Protein AF-A0A260Z5Z2-F1 (afdb_monomer)

Radius of gyration: 20.18 Å; Cα contacts (8 Å, |Δi|>4): 400; chains: 1; bounding box: 67×54×49 Å

Mean predicted aligned error: 9.59 Å

InterPro domains:
  IPR001304 C-type lectin-like [PF00059] (41-138)
  IPR001304 C-type lectin-like [PS50041] (29-138)
  IPR001304 C-type lectin-like [SM00034] (21-138)
  IPR002181 Fibrinogen, alpha/beta/gamma chain, C-terminal globular domain [PF00147] (144-186)
  IPR002181 Fibrinogen, alpha/beta/gamma chain, C-terminal globular domain [PS51406] (137-186)
  IPR014716 Fibrinogen, alpha/beta/gamma chain, C-terminal globular, subdomain 1 [G3DSA:3.90.215.10] (137-186)
  IPR016186 C-type lectin-like/link domain superfamily [G3DSA:3.10.100.10] (17-136)
  IPR016187 C-type lectin fold [SSF56436] (5-140)
  IPR036056 Fibrinogen-like, C-terminal [SSF56496] (132-186)
  IPR050976 Snake venom C-type lectin-like [PTHR22991] (30-140)

Nearest PDB structures (foldseek):
  6pwt-assembly1_A  TM=8.315E-01  e=9.298E-08  Bos taurus
  4j6k-assembly3_C  TM=8.336E-01  e=1.117E-07  Homo sapiens
  4gk1-assembly3_C  TM=8.469E-01  e=1.711E-07  Homo sapiens
  4j6p-assembly2_B  TM=8.369E-01  e=2.322E-07  Homo sapiens
  6y0l-assembly1_A  TM=8.284E-01  e=1.819E-07  Homo sapiens

Secondary structure (DSSP, 8-state):
-------------------PPSTT-EE-TTSPEEEEEEEEE-HHHHHHHHHHTTEEEPP--SHHHHHHHHHH-TT-SEEEEEEEEETTTEEEETT--------BPTT----SEEEEEETTT--EEEE-TTS-EEEEEEE-S-BSSHHHHHHTT--S-EEEEEEETTEEEEEEEETTTSSSEEEE--

Solvent-accessible surface area (backbone atoms only — not comparable to full-atom values): 10134 Å² total; per-residu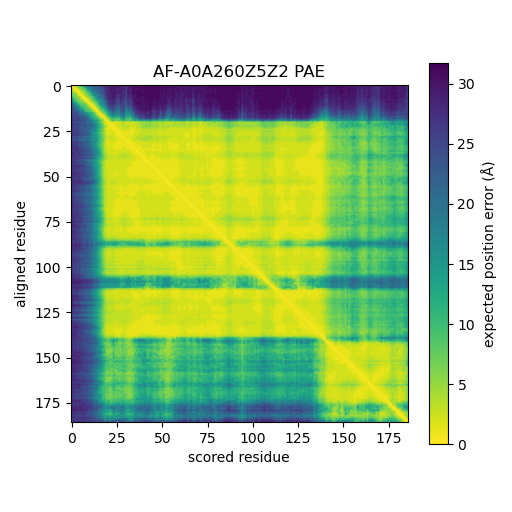e (Å²): 132,89,85,89,84,87,79,79,77,71,72,76,68,74,73,72,77,68,55,55,48,62,93,79,39,41,58,34,84,84,64,29,23,28,44,46,46,92,48,82,28,29,52,66,56,32,33,53,51,18,46,69,47,63,27,27,24,26,75,55,76,47,75,61,30,46,48,39,48,45,71,32,30,80,88,46,66,39,26,36,38,19,35,41,20,35,77,88,51,48,54,41,34,72,79,68,55,81,71,80,41,84,54,53,38,92,96,39,77,38,55,67,23,26,29,33,33,33,46,88,80,60,33,27,44,53,42,63,44,83,45,69,34,21,29,27,27,34,22,55,48,47,42,70,38,41,38,53,39,36,75,52,67,50,58,72,60,42,80,44,29,20,33,61,94,84,36,73,40,74,26,40,26,38,33,79,85,65,65,20,39,73,47,78,82,129

Organism: NCBI:txid1503980

Structure (mmCIF, N/CA/C/O backbone):
data_AF-A0A260Z5Z2-F1
#
_entry.id   AF-A0A260Z5Z2-F1
#
loop_
_atom_site.group_PDB
_atom_site.id
_atom_site.type_symbol
_atom_site.label_atom_id
_atom_site.label_alt_id
_atom_site.label_comp_id
_atom_site.label_asym_id
_atom_site.label_entity_id
_atom_site.label_seq_id
_atom_site.pdbx_PDB_ins_code
_atom_site.Cartn_x
_atom_site.Cartn_y
_atom_site.Cartn_z
_atom_site.occupancy
_atom_site.B_iso_or_equiv
_atom_site.auth_seq_id
_atom_site.auth_comp_id
_atom_site.auth_asym_id
_atom_site.auth_atom_id
_atom_site.pdbx_PDB_model_num
ATOM 1 N N . MET A 1 1 ? -53.618 41.050 -0.275 1.00 36.12 1 MET A N 1
ATOM 2 C CA . MET A 1 1 ? -52.462 41.558 0.495 1.00 36.12 1 MET A CA 1
ATOM 3 C C . MET A 1 1 ? -52.033 40.471 1.476 1.00 36.12 1 MET A C 1
ATOM 5 O O . MET A 1 1 ? -52.840 40.191 2.341 1.00 36.12 1 MET A O 1
ATOM 9 N N . ILE A 1 2 ? -50.832 39.889 1.263 1.00 41.03 2 ILE A N 1
ATOM 10 C CA . ILE A 1 2 ? -49.891 39.179 2.188 1.00 41.03 2 ILE A CA 1
ATOM 11 C C . ILE A 1 2 ? -50.502 38.020 3.044 1.00 41.03 2 ILE A C 1
ATOM 13 O O . ILE A 1 2 ? -51.505 38.224 3.706 1.00 41.03 2 ILE A O 1
ATOM 17 N N . PHE A 1 3 ? -50.027 36.760 3.035 1.00 38.25 3 PHE A N 1
ATOM 18 C CA . PHE A 1 3 ? -48.790 36.264 3.676 1.00 38.25 3 PHE A CA 1
ATOM 19 C C . PHE A 1 3 ? -48.363 34.837 3.241 1.00 38.25 3 PHE A C 1
ATOM 21 O O . PHE A 1 3 ? -49.175 34.021 2.821 1.00 38.25 3 PHE A O 1
ATOM 28 N N . PHE A 1 4 ? -47.050 34.604 3.378 1.00 45.84 4 PHE A N 1
ATOM 29 C CA . PHE A 1 4 ? -46.211 33.424 3.109 1.00 45.84 4 PHE A CA 1
ATOM 30 C C . PHE A 1 4 ? -46.677 32.096 3.740 1.00 45.84 4 PHE A C 1
ATOM 32 O O . PHE A 1 4 ? -47.137 32.094 4.877 1.00 45.84 4 PHE A O 1
ATOM 39 N N . SER A 1 5 ? -46.362 30.958 3.101 1.00 40.78 5 SER A N 1
ATOM 40 C CA . SER A 1 5 ? -45.831 29.799 3.838 1.00 40.78 5 SER A CA 1
ATOM 41 C C . SER A 1 5 ? -44.993 28.867 2.957 1.00 40.78 5 SER A C 1
ATOM 43 O O . SER A 1 5 ? -45.262 28.646 1.779 1.00 40.78 5 SER A O 1
ATOM 45 N N . ILE A 1 6 ? -43.938 28.384 3.591 1.00 53.25 6 ILE A N 1
ATOM 46 C CA . ILE A 1 6 ? -42.789 27.624 3.124 1.00 53.25 6 ILE A CA 1
ATOM 47 C C . ILE A 1 6 ? -43.197 26.184 2.796 1.00 53.25 6 ILE A C 1
ATOM 49 O O . ILE A 1 6 ? -43.777 25.506 3.638 1.00 53.25 6 ILE A O 1
ATOM 53 N N . VAL A 1 7 ? -42.789 25.671 1.634 1.00 48.62 7 VAL A N 1
ATOM 54 C CA . VAL A 1 7 ? -42.488 24.239 1.505 1.00 48.62 7 VAL A CA 1
ATOM 55 C C . VAL A 1 7 ? -41.035 24.146 1.082 1.00 48.62 7 VAL A C 1
ATOM 57 O O . VAL A 1 7 ? -40.679 24.233 -0.091 1.00 48.62 7 VAL A O 1
ATOM 60 N N . CYS A 1 8 ? -40.196 24.062 2.110 1.00 44.34 8 CYS A N 1
ATOM 61 C CA . CYS A 1 8 ? -38.817 23.646 2.014 1.00 44.34 8 CYS A CA 1
ATOM 62 C C . CYS A 1 8 ? -38.850 22.248 1.390 1.00 44.34 8 CYS A C 1
ATOM 64 O O . CYS A 1 8 ? -39.188 21.275 2.065 1.00 44.34 8 CYS A O 1
ATOM 66 N N . TYR A 1 9 ? -38.572 22.152 0.089 1.00 39.66 9 TYR A N 1
ATOM 67 C CA . TYR A 1 9 ? -38.152 20.896 -0.511 1.00 39.66 9 TYR A CA 1
ATOM 68 C C . TYR A 1 9 ? -36.803 20.566 0.128 1.00 39.66 9 TYR A C 1
ATOM 70 O O . TYR A 1 9 ? -35.741 20.865 -0.415 1.00 39.66 9 TYR A O 1
ATOM 78 N N . PHE A 1 10 ? -36.852 19.976 1.322 1.00 44.75 10 PHE A N 1
ATOM 79 C CA . PHE A 1 10 ? -35.816 19.070 1.760 1.00 44.75 10 PHE A CA 1
ATOM 80 C C . PHE A 1 10 ? -35.800 17.971 0.703 1.00 44.75 10 PHE A C 1
ATOM 82 O O . PHE A 1 10 ? -36.542 16.992 0.773 1.00 44.75 10 PHE A O 1
ATOM 89 N N . LEU A 1 11 ? -34.957 18.152 -0.312 1.00 47.97 11 LEU A N 1
ATOM 90 C CA . LEU A 1 11 ? -34.243 17.017 -0.849 1.00 47.97 11 LEU A CA 1
ATOM 91 C C . LEU A 1 11 ? -33.599 16.399 0.385 1.00 47.97 11 LEU A C 1
ATOM 93 O O . LEU A 1 11 ? -32.622 16.923 0.918 1.00 47.97 11 LEU A O 1
ATOM 97 N N . ALA A 1 12 ? -34.223 15.341 0.898 1.00 45.03 12 ALA A N 1
ATOM 98 C CA . ALA A 1 12 ? -33.504 14.349 1.651 1.00 45.03 12 ALA A CA 1
ATOM 99 C C . ALA A 1 12 ? -32.428 13.864 0.680 1.00 45.03 12 ALA A C 1
ATOM 101 O O . ALA A 1 12 ? -32.634 12.946 -0.112 1.00 45.03 12 ALA A O 1
ATOM 102 N N . ILE A 1 13 ? -31.294 14.568 0.682 1.00 54.81 13 ILE A N 1
ATOM 103 C CA . ILE A 1 13 ? -30.016 13.957 0.403 1.00 54.81 13 ILE A CA 1
ATOM 104 C C . ILE A 1 13 ? -30.023 12.839 1.428 1.00 54.81 13 ILE A C 1
ATOM 106 O O . ILE A 1 13 ? -29.881 13.089 2.625 1.00 54.81 13 ILE A O 1
ATOM 110 N N . PHE A 1 14 ? -30.372 11.633 0.981 1.00 51.31 14 PHE A N 1
ATOM 111 C CA . PHE A 1 14 ? -29.995 10.437 1.696 1.00 51.31 14 PHE A CA 1
ATOM 112 C C . PHE A 1 14 ? -28.512 10.649 1.934 1.00 51.31 14 PHE A C 1
ATOM 114 O O . PHE A 1 14 ? -27.732 10.630 0.982 1.00 51.31 14 PHE A O 1
ATOM 121 N N . GLY A 1 15 ? -28.157 11.015 3.166 1.00 41.94 15 GLY A N 1
ATOM 122 C CA . GLY A 1 15 ? -26.785 10.972 3.601 1.00 41.94 15 GLY A CA 1
ATOM 123 C C . GLY A 1 15 ? -26.404 9.527 3.385 1.00 41.94 15 GLY A C 1
ATOM 124 O O . GLY A 1 15 ? -26.793 8.659 4.165 1.00 41.94 15 GLY A O 1
ATOM 125 N N . VAL A 1 16 ? -25.749 9.257 2.257 1.00 42.62 16 VAL A N 1
ATOM 126 C CA . VAL A 1 16 ? -24.884 8.104 2.158 1.00 42.62 16 VAL A CA 1
ATOM 127 C C . VAL A 1 16 ? -23.948 8.336 3.325 1.00 42.62 16 VAL A C 1
ATOM 129 O O . VAL A 1 16 ? -23.204 9.317 3.346 1.00 42.62 16 VAL A O 1
ATOM 132 N N . VAL A 1 17 ? -24.137 7.544 4.375 1.00 42.38 17 VAL A N 1
ATOM 133 C CA . VAL A 1 17 ? -23.180 7.467 5.463 1.00 42.38 17 VAL A CA 1
ATOM 134 C C . VAL A 1 17 ? -21.975 6.857 4.771 1.00 42.38 17 VAL A C 1
ATOM 136 O O . VAL A 1 17 ? -21.914 5.648 4.579 1.00 42.38 17 VAL A O 1
ATOM 139 N N . ASN A 1 18 ? -21.124 7.708 4.205 1.00 47.84 18 ASN A N 1
ATOM 140 C CA . ASN A 1 18 ? -19.828 7.272 3.744 1.00 47.84 18 ASN A CA 1
ATOM 141 C C . ASN A 1 18 ? -19.149 6.817 5.028 1.00 47.84 18 ASN A C 1
ATOM 143 O O . ASN A 1 18 ? -18.932 7.645 5.909 1.00 47.84 18 ASN A O 1
ATOM 147 N N . GLY A 1 19 ? -18.920 5.511 5.177 1.00 54.59 19 GLY A N 1
ATOM 148 C CA . GLY A 1 19 ? -17.978 5.026 6.168 1.00 54.59 19 GLY A CA 1
ATOM 149 C C . GLY A 1 19 ? -16.684 5.788 5.940 1.00 54.59 19 GLY A C 1
ATOM 150 O O . GLY A 1 19 ? -16.058 5.655 4.883 1.00 54.59 19 GLY A O 1
ATOM 151 N N . ASP A 1 20 ? -16.374 6.696 6.858 1.00 73.69 20 ASP A N 1
ATOM 152 C CA . ASP A 1 20 ? -15.135 7.444 6.801 1.00 73.69 20 ASP A CA 1
ATOM 153 C C . ASP A 1 20 ? -14.002 6.469 7.128 1.00 73.69 20 ASP A C 1
ATOM 155 O O . ASP A 1 20 ? -14.150 5.568 7.965 1.00 73.69 20 ASP A O 1
ATOM 159 N N . CYS A 1 21 ? -12.887 6.629 6.417 1.00 79.94 21 CYS A N 1
ATOM 160 C CA . CYS A 1 21 ? -11.673 5.872 6.676 1.00 79.94 21 CYS A CA 1
ATOM 161 C C . CYS A 1 21 ? -11.131 6.181 8.071 1.00 79.94 21 CYS A C 1
ATOM 163 O O . CYS A 1 21 ? -11.502 7.183 8.691 1.00 79.94 21 CYS A O 1
ATOM 165 N N . ALA A 1 22 ? -10.224 5.334 8.557 1.00 78.56 22 ALA A N 1
ATOM 166 C CA . ALA A 1 22 ? -9.539 5.619 9.805 1.00 78.56 22 ALA A CA 1
ATOM 167 C C . ALA A 1 22 ? -8.855 7.003 9.758 1.00 78.56 22 ALA A C 1
ATOM 169 O O . ALA A 1 22 ? -8.483 7.480 8.678 1.00 78.56 22 ALA A O 1
ATOM 170 N N . PRO A 1 23 ? -8.694 7.684 10.907 1.00 77.06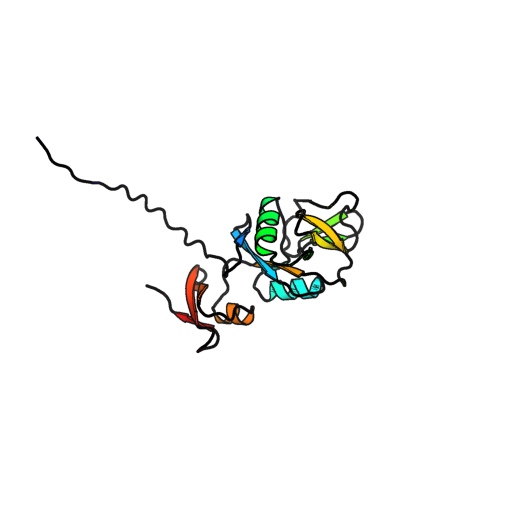 23 PRO A N 1
ATOM 171 C CA . PRO A 1 23 ? -8.086 9.008 10.939 1.00 77.06 23 PRO A CA 1
ATOM 172 C C . PRO A 1 23 ? -6.719 9.042 10.241 1.00 77.06 23 PRO A C 1
ATOM 174 O O . PRO A 1 23 ? -5.804 8.320 10.619 1.00 77.06 23 PRO A O 1
ATOM 177 N N . GLY A 1 24 ? -6.579 9.917 9.242 1.00 83.50 24 GLY A N 1
ATOM 178 C CA . GLY A 1 24 ? -5.354 10.056 8.444 1.00 83.50 24 GLY A CA 1
ATOM 179 C C . GLY A 1 24 ? -5.390 9.333 7.096 1.00 83.50 24 GLY A C 1
ATOM 180 O O . GLY A 1 24 ? -4.623 9.705 6.209 1.00 83.50 24 GLY A O 1
ATOM 181 N N . ASP A 1 25 ? -6.326 8.403 6.909 1.00 90.44 25 ASP A N 1
ATOM 182 C CA . ASP A 1 25 ? -6.522 7.675 5.659 1.00 90.4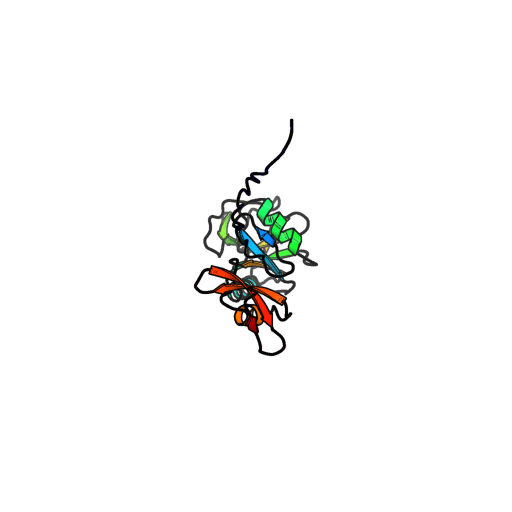4 25 ASP A CA 1
ATOM 183 C C . ASP A 1 25 ? -7.540 8.386 4.750 1.00 90.44 25 ASP A C 1
ATOM 185 O O . ASP A 1 25 ? -8.328 9.237 5.173 1.00 90.44 25 ASP A O 1
ATOM 189 N N . VAL A 1 26 ? -7.526 8.049 3.460 1.00 91.19 26 VAL A N 1
ATOM 190 C CA . VAL A 1 26 ? -8.453 8.610 2.461 1.00 91.19 26 VAL A CA 1
ATOM 191 C C . VAL A 1 26 ? -8.989 7.511 1.558 1.00 91.19 26 VAL A C 1
ATOM 193 O O . VAL A 1 26 ? -8.375 6.457 1.435 1.00 91.19 26 VAL A O 1
ATOM 196 N N . LYS A 1 27 ? -10.104 7.758 0.870 1.00 91.69 27 LYS A N 1
ATOM 197 C CA . LYS A 1 27 ? -10.620 6.808 -0.121 1.00 91.69 27 LYS A CA 1
ATOM 198 C C . LYS A 1 27 ? -9.870 6.878 -1.459 1.00 91.69 27 LYS A C 1
ATOM 200 O O . LYS A 1 27 ? -9.435 7.955 -1.893 1.00 91.69 27 LYS A O 1
ATOM 205 N N . ASN A 1 28 ? -9.720 5.734 -2.123 1.00 93.25 28 ASN A N 1
ATOM 206 C CA . ASN A 1 28 ? -9.344 5.639 -3.537 1.00 93.25 28 ASN A CA 1
ATOM 207 C C . ASN A 1 28 ? -10.587 5.751 -4.445 1.00 93.25 28 ASN A C 1
ATOM 209 O O . ASN A 1 28 ? -11.694 6.011 -3.974 1.00 93.25 28 ASN A O 1
ATOM 213 N N . THR A 1 29 ? -10.422 5.572 -5.759 1.00 91.12 29 THR A N 1
ATOM 214 C CA . THR A 1 29 ? -11.558 5.649 -6.699 1.00 91.12 29 THR A CA 1
ATOM 215 C C . THR A 1 29 ? -12.515 4.459 -6.630 1.00 91.12 29 THR A C 1
ATOM 217 O O . THR A 1 29 ? -13.615 4.549 -7.169 1.00 91.12 29 THR A O 1
ATOM 220 N N . GLN A 1 30 ? -12.123 3.365 -5.970 1.00 89.88 30 GLN A N 1
ATOM 221 C CA . GLN A 1 30 ? -12.977 2.205 -5.701 1.00 89.88 30 GLN A CA 1
ATOM 222 C C . GLN A 1 30 ? -13.695 2.292 -4.343 1.00 89.88 30 GLN A C 1
ATOM 224 O O . GLN A 1 30 ? -14.290 1.310 -3.912 1.00 89.88 30 GLN A O 1
ATOM 229 N N . GLU A 1 31 ? -13.662 3.453 -3.677 1.00 88.12 31 GLU A N 1
ATOM 230 C CA . GLU A 1 31 ? -14.232 3.679 -2.339 1.00 88.12 31 GLU A CA 1
ATOM 231 C C . GLU A 1 31 ? -13.586 2.849 -1.210 1.00 88.12 31 GLU A C 1
ATOM 233 O O . GLU A 1 31 ? -14.116 2.807 -0.098 1.00 88.12 31 GLU A O 1
ATOM 238 N N . ASN A 1 32 ? -12.414 2.253 -1.454 1.00 90.56 32 ASN A N 1
ATOM 239 C CA . ASN A 1 32 ? -11.608 1.588 -0.433 1.00 90.56 32 ASN A CA 1
ATOM 240 C C . ASN A 1 32 ? -10.695 2.595 0.273 1.00 90.56 32 ASN A C 1
ATOM 242 O O . ASN A 1 32 ? -10.243 3.576 -0.324 1.00 90.56 32 ASN A O 1
ATOM 246 N N . CYS A 1 33 ? -10.404 2.349 1.546 1.00 92.00 33 CYS A N 1
ATOM 247 C CA . CYS A 1 33 ? -9.528 3.194 2.346 1.00 92.00 33 CYS A CA 1
ATOM 248 C C . CYS A 1 33 ? -8.069 2.867 2.061 1.00 92.00 33 CYS A C 1
ATOM 250 O O . CYS A 1 33 ? -7.664 1.712 2.146 1.00 92.00 33 CYS A O 1
ATOM 252 N N . VAL A 1 34 ? -7.268 3.876 1.732 1.00 95.38 34 VAL A N 1
ATOM 253 C CA . VAL A 1 34 ? -5.833 3.700 1.525 1.00 95.38 34 VAL A CA 1
ATOM 254 C C . VAL A 1 34 ? -5.046 4.173 2.731 1.00 95.38 34 VAL A C 1
ATOM 256 O O . VAL A 1 34 ? -5.270 5.274 3.233 1.00 95.38 34 VAL A O 1
ATOM 259 N N . HIS A 1 35 ? -4.097 3.341 3.140 1.00 94.56 35 HIS A N 1
ATOM 260 C CA . HIS A 1 35 ? -3.246 3.550 4.302 1.00 94.56 35 HIS A CA 1
ATOM 261 C C . HIS A 1 35 ? -1.783 3.330 3.913 1.00 94.56 35 HIS A C 1
ATOM 263 O O . HIS A 1 35 ? -1.477 2.382 3.187 1.00 94.56 35 HIS A O 1
ATOM 269 N N . VAL A 1 36 ? -0.871 4.189 4.378 1.00 97.00 36 VAL A N 1
ATOM 270 C CA . VAL A 1 36 ? 0.574 3.995 4.183 1.00 97.00 36 VAL A CA 1
ATOM 271 C C . VAL A 1 36 ? 1.277 3.947 5.527 1.00 97.00 36 VAL A C 1
ATOM 273 O O . VAL A 1 36 ? 1.309 4.936 6.253 1.00 97.00 36 VAL A O 1
ATOM 276 N N . GLU A 1 37 ? 1.911 2.811 5.797 1.00 95.69 37 GLU A N 1
ATOM 277 C CA . GLU A 1 37 ? 2.611 2.553 7.049 1.00 95.69 37 GLU A CA 1
ATOM 278 C C . GLU A 1 37 ? 4.128 2.673 6.854 1.00 95.69 37 GLU A C 1
ATOM 280 O O . GLU A 1 37 ? 4.722 2.072 5.946 1.00 95.69 37 GLU A O 1
ATOM 285 N N . ASN A 1 38 ? 4.780 3.434 7.738 1.00 96.50 38 ASN A N 1
ATOM 286 C CA . ASN A 1 38 ? 6.231 3.620 7.734 1.00 96.50 38 ASN A CA 1
ATOM 287 C C . ASN A 1 38 ? 6.943 2.477 8.472 1.00 96.50 38 ASN A C 1
ATOM 289 O O . ASN A 1 38 ? 7.656 2.679 9.457 1.00 96.50 38 ASN A O 1
ATOM 293 N N . LEU A 1 39 ? 6.765 1.266 7.949 1.00 95.50 39 LEU A N 1
ATOM 294 C CA . LEU A 1 39 ? 7.372 0.045 8.457 1.00 95.50 39 LEU A CA 1
ATOM 295 C C . LEU A 1 39 ? 8.174 -0.635 7.348 1.00 95.50 39 LEU A C 1
ATOM 297 O O . LEU A 1 39 ? 7.612 -1.177 6.397 1.00 95.50 39 LEU A O 1
ATOM 301 N N . ALA A 1 40 ? 9.503 -0.619 7.475 1.00 97.56 40 ALA A N 1
ATOM 302 C CA . ALA A 1 40 ? 10.404 -1.220 6.497 1.00 97.56 40 ALA A CA 1
ATOM 303 C C . ALA A 1 40 ? 10.221 -2.746 6.445 1.00 97.56 40 ALA A C 1
ATOM 305 O O . ALA A 1 40 ? 10.719 -3.461 7.313 1.00 97.56 40 ALA A O 1
ATOM 306 N N . SER A 1 41 ? 9.537 -3.227 5.407 1.00 98.19 41 SER A N 1
ATOM 307 C CA . SER A 1 41 ? 9.111 -4.627 5.286 1.00 98.19 41 SER A CA 1
ATOM 308 C C . SER A 1 41 ? 9.419 -5.185 3.907 1.00 98.19 41 SER A C 1
ATOM 310 O O . SER A 1 41 ? 9.412 -4.446 2.916 1.00 98.19 41 SER A O 1
ATOM 312 N N . THR A 1 42 ? 9.669 -6.490 3.817 1.00 98.62 42 THR A N 1
ATOM 313 C CA . THR A 1 42 ? 9.653 -7.199 2.530 1.00 98.62 42 THR A CA 1
ATOM 314 C C . THR A 1 42 ? 8.259 -7.171 1.918 1.00 98.62 42 THR A C 1
ATOM 316 O O . THR A 1 42 ? 7.272 -6.936 2.613 1.00 98.62 42 THR A O 1
ATOM 319 N N . TRP A 1 43 ? 8.148 -7.434 0.614 1.00 98.56 43 TRP A N 1
ATOM 320 C CA . TRP A 1 43 ? 6.842 -7.405 -0.050 1.00 98.56 43 TRP A CA 1
ATOM 321 C C . TRP A 1 43 ? 5.850 -8.400 0.578 1.00 98.56 43 TRP A C 1
ATOM 323 O O . TRP A 1 43 ? 4.682 -8.078 0.763 1.00 98.56 43 TRP A O 1
ATOM 333 N N . GLN A 1 44 ? 6.319 -9.591 0.968 1.00 98.56 44 GLN A N 1
ATOM 334 C CA . GLN A 1 44 ? 5.455 -10.600 1.590 1.00 98.56 44 GLN A CA 1
ATOM 335 C C . GLN A 1 44 ? 5.018 -10.206 3.007 1.00 98.56 44 GLN A C 1
ATOM 337 O O . GLN A 1 44 ? 3.878 -10.458 3.386 1.00 98.56 44 GLN A O 1
ATOM 342 N N . GLU A 1 45 ? 5.904 -9.597 3.796 1.00 98.56 45 GLU A N 1
ATOM 343 C CA . GLU A 1 45 ? 5.553 -9.074 5.124 1.00 98.56 45 GLU A CA 1
ATOM 344 C C . GLU A 1 45 ? 4.556 -7.917 5.015 1.00 98.56 45 GLU A C 1
ATOM 346 O O . GLU A 1 45 ? 3.602 -7.856 5.786 1.00 98.56 45 GLU A O 1
ATOM 351 N N . ALA A 1 46 ? 4.741 -7.050 4.019 1.00 98.50 46 ALA A N 1
ATOM 352 C CA . ALA A 1 46 ? 3.852 -5.936 3.726 1.00 98.50 46 ALA A CA 1
ATOM 353 C C . ALA A 1 46 ? 2.445 -6.412 3.317 1.00 98.50 46 ALA A C 1
ATOM 355 O O . ALA A 1 46 ? 1.449 -5.881 3.801 1.00 98.50 46 ALA A O 1
ATOM 356 N N . GLU A 1 47 ? 2.347 -7.464 2.501 1.00 98.56 47 GLU A N 1
ATOM 357 C CA . GLU A 1 47 ? 1.061 -8.093 2.177 1.00 98.56 47 GLU A CA 1
ATOM 358 C C . GLU A 1 47 ? 0.396 -8.711 3.409 1.00 98.56 47 GLU A C 1
ATOM 360 O O . GLU A 1 47 ? -0.787 -8.486 3.656 1.00 98.56 47 GLU A O 1
ATOM 365 N N . ASN A 1 48 ? 1.155 -9.443 4.228 1.00 97.38 48 ASN A N 1
ATOM 366 C CA . ASN A 1 48 ? 0.620 -10.027 5.457 1.00 97.38 48 ASN A CA 1
ATOM 367 C C . ASN A 1 48 ? 0.093 -8.948 6.415 1.00 97.38 48 ASN A C 1
ATOM 369 O O . ASN A 1 48 ? -0.918 -9.168 7.082 1.00 97.38 48 ASN A O 1
ATOM 373 N N . PHE A 1 49 ? 0.759 -7.789 6.467 1.00 95.69 49 PHE A N 1
ATOM 374 C CA . PHE A 1 49 ? 0.283 -6.630 7.211 1.00 95.69 49 PHE A CA 1
ATOM 375 C C . PHE A 1 49 ? -1.077 -6.173 6.675 1.00 95.69 49 PHE A C 1
ATOM 377 O O . PHE A 1 49 ? -2.037 -6.156 7.438 1.00 95.69 49 PHE A O 1
ATOM 384 N N . CYS A 1 50 ? -1.217 -5.900 5.376 1.00 95.75 50 CYS A N 1
ATOM 385 C CA . CYS A 1 50 ? -2.494 -5.438 4.822 1.00 95.75 50 CYS A CA 1
ATOM 386 C C . CYS A 1 50 ? -3.627 -6.469 4.971 1.00 95.75 50 CYS A C 1
ATOM 388 O O . CYS A 1 50 ? -4.751 -6.095 5.303 1.00 95.75 50 CYS A O 1
ATOM 390 N N . VAL A 1 51 ? -3.336 -7.766 4.828 1.00 93.62 51 VAL A N 1
ATOM 391 C CA . VAL A 1 51 ? -4.313 -8.847 5.061 1.00 93.62 51 VAL A CA 1
ATOM 392 C C . VAL A 1 51 ? -4.784 -8.882 6.513 1.00 93.62 51 VAL A C 1
ATOM 394 O O . VAL A 1 51 ? -5.975 -9.064 6.769 1.00 93.62 51 VAL A O 1
ATOM 397 N N . ALA A 1 52 ? -3.885 -8.651 7.474 1.00 88.25 52 ALA A N 1
ATOM 398 C CA . ALA A 1 52 ? -4.262 -8.518 8.881 1.00 88.25 52 ALA A CA 1
ATOM 399 C C . ALA A 1 52 ? -5.163 -7.294 9.147 1.00 88.25 52 ALA A C 1
ATOM 401 O O . ALA A 1 52 ? -5.855 -7.264 10.160 1.00 88.25 52 ALA A O 1
ATOM 402 N N . HIS A 1 53 ? -5.193 -6.333 8.220 1.00 86.88 53 HIS A N 1
ATOM 403 C CA . HIS A 1 53 ? -6.016 -5.123 8.248 1.00 86.88 53 HIS A CA 1
ATOM 404 C C . HIS A 1 53 ? -7.138 -5.201 7.202 1.00 86.88 53 HIS A C 1
ATOM 406 O O . HIS A 1 53 ? -7.453 -4.207 6.556 1.00 86.88 53 HIS A O 1
ATOM 412 N N . ASN A 1 54 ? -7.723 -6.390 6.996 1.00 87.56 54 ASN A N 1
ATOM 413 C CA . ASN A 1 54 ? -8.874 -6.629 6.111 1.00 87.56 54 ASN A CA 1
ATOM 414 C C . ASN A 1 54 ? -8.729 -6.016 4.699 1.00 87.56 54 ASN A C 1
ATOM 416 O O . ASN A 1 54 ? -9.683 -5.499 4.106 1.00 87.56 54 ASN A O 1
ATOM 420 N N . GLY A 1 55 ? -7.510 -6.053 4.173 1.00 93.06 55 GLY A N 1
ATOM 421 C CA . GLY A 1 55 ? -7.142 -5.454 2.904 1.00 93.06 55 GLY A CA 1
ATOM 422 C C . GLY A 1 55 ? -6.055 -6.246 2.198 1.00 93.06 55 GLY A C 1
ATOM 423 O O . GLY A 1 55 ? -5.750 -7.384 2.545 1.00 93.06 55 GLY A O 1
ATOM 424 N N . HIS A 1 56 ? -5.467 -5.615 1.197 1.00 97.75 56 HIS A N 1
ATOM 425 C CA . HIS A 1 56 ? -4.317 -6.120 0.456 1.00 97.75 56 HIS A CA 1
ATOM 426 C C . HIS A 1 56 ? -3.336 -4.975 0.232 1.00 97.75 56 HIS A C 1
ATOM 428 O O . HIS A 1 56 ? -3.690 -3.804 0.409 1.00 97.75 56 HIS A O 1
ATOM 434 N N . LEU A 1 57 ? -2.101 -5.280 -0.161 1.00 98.56 57 LEU A N 1
ATOM 435 C CA . LEU A 1 57 ? -1.245 -4.253 -0.742 1.00 98.56 57 LEU A CA 1
ATOM 436 C C . LEU A 1 57 ? -1.973 -3.580 -1.911 1.00 98.56 57 LEU A C 1
ATOM 438 O O . LEU A 1 57 ? -2.554 -4.252 -2.763 1.00 98.56 57 LEU A O 1
ATOM 442 N N . ALA A 1 58 ? -1.906 -2.252 -1.956 1.00 98.44 58 ALA A N 1
ATOM 443 C CA . ALA A 1 58 ? -2.760 -1.452 -2.818 1.00 98.44 58 ALA A CA 1
ATOM 444 C C . ALA A 1 58 ? -2.565 -1.766 -4.308 1.00 98.44 58 ALA A C 1
ATOM 446 O O . ALA A 1 58 ? -1.435 -1.805 -4.821 1.00 98.44 58 ALA A O 1
ATOM 447 N N . SER A 1 59 ? -3.683 -1.938 -5.002 1.00 98.25 59 SER A N 1
ATOM 448 C CA . SER A 1 59 ? -3.800 -1.912 -6.456 1.00 98.25 59 SER A CA 1
ATOM 449 C C . SER A 1 59 ? -3.969 -0.470 -6.935 1.00 98.25 59 SER A C 1
ATOM 451 O O . SER A 1 59 ? -4.420 0.413 -6.208 1.00 98.25 59 SER A O 1
ATOM 453 N N . VAL A 1 60 ? -3.550 -0.181 -8.167 1.00 98.38 60 VAL A N 1
ATOM 454 C CA . VAL A 1 60 ? -3.665 1.169 -8.733 1.00 98.38 60 VAL A CA 1
ATOM 455 C C . VAL A 1 60 ? -4.234 1.060 -10.137 1.00 98.38 60 VAL A C 1
ATOM 457 O O . VAL A 1 60 ? -3.534 0.597 -11.036 1.00 98.38 60 VAL A O 1
ATOM 460 N N . HIS A 1 61 ? -5.464 1.539 -10.325 1.00 97.62 61 HIS A N 1
ATOM 461 C CA . HIS A 1 61 ? -6.224 1.431 -11.578 1.00 97.62 61 HIS A CA 1
ATOM 462 C C . HIS A 1 61 ? -6.307 2.751 -12.347 1.00 97.62 61 HIS A C 1
ATOM 464 O O . HIS A 1 61 ? -6.767 2.806 -13.486 1.00 97.62 61 HIS A O 1
ATOM 470 N N . ASN A 1 62 ? -5.854 3.853 -11.746 1.00 97.88 62 ASN A N 1
ATOM 471 C CA . ASN A 1 62 ? -5.725 5.143 -12.414 1.00 97.88 62 ASN A CA 1
ATOM 472 C C . ASN A 1 62 ? -4.805 6.107 -11.639 1.00 97.88 62 ASN A C 1
ATOM 474 O O . ASN A 1 62 ? -4.293 5.821 -10.555 1.00 97.88 62 ASN A O 1
ATOM 478 N N . ALA A 1 63 ? -4.592 7.298 -12.203 1.00 97.69 63 ALA A N 1
ATOM 479 C CA . ALA A 1 63 ? -3.768 8.338 -11.589 1.00 97.69 63 ALA A CA 1
ATOM 480 C C . ALA A 1 63 ? -4.352 8.913 -10.280 1.00 97.69 63 ALA A C 1
ATOM 482 O O . ALA A 1 63 ? -3.599 9.445 -9.455 1.00 97.69 63 ALA A O 1
ATOM 483 N N . PHE A 1 64 ? -5.671 8.829 -10.077 1.00 97.88 64 PHE A N 1
ATOM 484 C CA . PHE A 1 64 ? -6.322 9.309 -8.859 1.00 97.88 64 PHE A CA 1
ATOM 485 C C . PHE A 1 64 ? -6.099 8.349 -7.688 1.00 97.88 64 PHE A C 1
ATOM 487 O O . PHE A 1 64 ? -5.783 8.833 -6.606 1.00 97.88 64 PHE A O 1
ATOM 494 N N . ASP A 1 65 ? -6.116 7.031 -7.910 1.00 97.62 65 ASP A N 1
ATOM 495 C CA . ASP A 1 65 ? -5.728 6.037 -6.892 1.00 97.62 65 ASP A CA 1
ATOM 496 C C . ASP A 1 65 ? -4.311 6.298 -6.377 1.00 97.62 65 ASP A C 1
ATOM 498 O O . ASP A 1 65 ? -4.074 6.419 -5.174 1.00 97.62 65 ASP A O 1
ATOM 502 N N . MET A 1 66 ? -3.368 6.509 -7.303 1.00 98.00 66 MET A N 1
ATOM 503 C CA . MET A 1 66 ? -1.997 6.870 -6.943 1.00 98.00 66 MET A CA 1
ATOM 504 C C . MET A 1 66 ? -1.939 8.203 -6.185 1.00 98.00 66 MET A C 1
ATOM 506 O O . MET A 1 66 ? -1.139 8.376 -5.269 1.00 98.00 66 MET A O 1
ATOM 510 N N . THR A 1 67 ? -2.785 9.169 -6.539 1.00 97.94 67 THR A N 1
ATOM 511 C CA . THR A 1 67 ? -2.861 10.443 -5.817 1.00 97.94 67 THR A CA 1
ATOM 512 C C . THR A 1 67 ? -3.385 10.255 -4.392 1.00 97.94 67 THR A C 1
ATOM 514 O O . THR A 1 67 ? -2.849 10.890 -3.485 1.00 97.94 67 THR A O 1
ATOM 517 N N . SER A 1 68 ? -4.377 9.389 -4.168 1.00 97.25 68 SER A N 1
ATOM 518 C CA . SER A 1 68 ? -4.864 9.046 -2.826 1.00 97.25 68 SER A CA 1
ATOM 519 C C . SER A 1 68 ? -3.753 8.432 -1.972 1.00 97.25 68 SER A C 1
ATOM 521 O O . SER A 1 68 ? -3.480 8.945 -0.889 1.00 97.25 68 SER A O 1
ATOM 523 N N . LEU A 1 69 ? -3.013 7.453 -2.499 1.00 98.12 69 LEU A N 1
ATOM 524 C CA . LEU A 1 69 ? -1.863 6.851 -1.808 1.00 98.12 69 LEU A CA 1
ATOM 525 C C . LEU A 1 69 ? -0.775 7.872 -1.456 1.00 98.12 69 LEU A C 1
ATOM 527 O O . LEU A 1 69 ? -0.236 7.889 -0.353 1.00 98.12 69 LEU A O 1
ATOM 531 N N . ARG A 1 70 ? -0.464 8.781 -2.384 1.00 97.88 70 ARG A N 1
ATOM 532 C CA . ARG A 1 70 ? 0.551 9.821 -2.163 1.00 97.88 70 ARG A CA 1
ATOM 533 C C . ARG A 1 70 ? 0.146 10.849 -1.111 1.00 97.88 70 ARG A C 1
ATOM 535 O O . ARG A 1 70 ? 1.031 11.411 -0.473 1.00 97.88 70 ARG A O 1
ATOM 542 N N . LYS A 1 71 ? -1.153 11.113 -0.927 1.00 96.88 71 LYS A N 1
ATOM 543 C CA . LYS A 1 71 ? -1.643 12.030 0.118 1.00 96.88 71 LYS A CA 1
ATOM 544 C C . LYS A 1 71 ? -1.373 11.493 1.521 1.00 96.88 71 LYS A C 1
ATOM 546 O O . LYS A 1 71 ? -1.073 12.287 2.405 1.00 96.88 71 LYS A O 1
ATOM 551 N N . VAL A 1 72 ? -1.456 10.176 1.696 1.00 96.38 72 VAL A N 1
ATOM 552 C CA . VAL A 1 72 ? -1.298 9.504 2.996 1.00 96.38 72 VAL A CA 1
ATOM 553 C C . VAL A 1 72 ? 0.116 8.961 3.220 1.00 96.38 72 VAL A C 1
ATOM 555 O O . VAL A 1 72 ? 0.409 8.413 4.270 1.00 96.38 72 VAL A O 1
ATOM 558 N N . ALA A 1 73 ? 1.035 9.167 2.270 1.00 96.56 73 ALA A N 1
ATOM 559 C CA . ALA A 1 73 ? 2.381 8.591 2.297 1.00 96.56 73 ALA A CA 1
ATOM 560 C C . ALA A 1 73 ? 3.292 9.069 3.449 1.00 96.56 73 ALA A C 1
ATOM 562 O O . ALA A 1 73 ? 4.363 8.497 3.663 1.00 96.56 73 ALA A O 1
ATOM 563 N N . GLY A 1 74 ? 2.918 10.137 4.161 1.00 94.88 74 GLY A N 1
ATOM 564 C CA . GLY A 1 74 ? 3.690 10.672 5.283 1.00 94.88 74 GLY A CA 1
ATOM 565 C C . GLY A 1 74 ? 5.145 10.984 4.910 1.00 94.88 74 GLY A C 1
ATOM 566 O O . GLY A 1 74 ? 5.415 11.777 4.006 1.00 94.88 74 GLY A O 1
ATOM 567 N N . ILE A 1 75 ? 6.092 10.361 5.620 1.00 96.31 75 ILE A N 1
ATOM 568 C CA . ILE A 1 75 ? 7.539 10.530 5.394 1.00 96.31 75 ILE A CA 1
ATOM 569 C C . ILE A 1 75 ? 8.150 9.479 4.455 1.00 96.31 75 ILE A C 1
ATOM 571 O O . ILE A 1 75 ? 9.349 9.539 4.164 1.00 96.31 75 ILE A O 1
ATOM 575 N N . CYS A 1 76 ? 7.356 8.524 3.964 1.00 97.81 76 CYS A N 1
ATOM 576 C CA . CYS A 1 76 ? 7.840 7.479 3.071 1.00 97.81 76 CYS A CA 1
ATOM 577 C C . CYS A 1 76 ? 8.252 8.062 1.714 1.00 97.81 76 CYS A C 1
ATOM 579 O O . CYS A 1 76 ? 7.530 8.831 1.074 1.00 97.81 76 CYS A O 1
ATOM 581 N N . THR A 1 77 ? 9.439 7.675 1.248 1.00 97.56 77 THR A N 1
ATOM 582 C CA . THR A 1 77 ? 9.939 8.049 -0.089 1.00 97.56 77 THR A CA 1
ATOM 583 C C . THR A 1 77 ? 9.542 7.038 -1.159 1.00 97.56 77 THR A C 1
ATOM 585 O O . THR A 1 77 ? 9.433 7.382 -2.335 1.00 97.56 77 THR A O 1
ATOM 588 N N . ASN A 1 78 ? 9.269 5.804 -0.746 1.00 97.94 78 ASN A N 1
ATOM 589 C CA . ASN A 1 78 ? 8.727 4.738 -1.567 1.00 97.94 78 ASN A CA 1
ATOM 590 C C . ASN A 1 78 ? 7.858 3.806 -0.716 1.00 97.94 78 ASN A C 1
ATOM 592 O O . ASN A 1 78 ? 8.030 3.753 0.501 1.00 97.94 78 ASN A O 1
ATOM 596 N N . PHE A 1 79 ? 6.936 3.098 -1.363 1.00 98.62 79 PHE A N 1
ATOM 597 C CA . PHE A 1 79 ? 6.131 2.050 -0.740 1.00 98.62 79 PHE A CA 1
ATOM 598 C C . PHE A 1 79 ? 5.862 0.904 -1.718 1.00 98.62 79 PHE A C 1
ATOM 600 O O . PHE A 1 79 ? 5.824 1.100 -2.941 1.00 98.62 79 PHE A O 1
ATOM 607 N N . TRP A 1 80 ? 5.673 -0.297 -1.177 1.00 98.75 80 TRP A N 1
ATOM 608 C CA . TRP A 1 80 ? 5.209 -1.455 -1.931 1.00 98.75 80 TRP A CA 1
ATOM 609 C C . TRP A 1 80 ? 3.787 -1.249 -2.436 1.00 98.75 80 TRP A C 1
ATOM 611 O O . TRP A 1 80 ? 2.933 -0.780 -1.697 1.00 98.75 80 TRP A O 1
ATOM 621 N N . LEU A 1 81 ? 3.534 -1.646 -3.681 1.00 98.69 81 LEU A N 1
ATOM 622 C CA . LEU A 1 81 ? 2.188 -1.872 -4.205 1.00 98.69 81 LEU A CA 1
ATOM 623 C C . LEU A 1 81 ? 1.918 -3.378 -4.275 1.00 98.69 81 LEU A C 1
ATOM 625 O O . LEU A 1 81 ? 2.852 -4.184 -4.254 1.00 98.69 81 LEU A O 1
ATOM 629 N N . GLY A 1 82 ? 0.662 -3.772 -4.481 1.00 98.44 82 GLY A N 1
ATOM 630 C CA . GLY A 1 82 ? 0.257 -5.181 -4.593 1.00 98.44 82 GLY A CA 1
ATOM 631 C C . GLY A 1 82 ? 0.748 -5.886 -5.857 1.00 98.44 82 GLY A C 1
ATOM 632 O O . GLY A 1 82 ? 0.356 -7.013 -6.140 1.00 98.44 82 GLY A O 1
ATOM 633 N N . GLY A 1 83 ? 1.571 -5.216 -6.663 1.00 97.88 83 GLY A N 1
ATOM 634 C CA . GLY A 1 83 ? 1.990 -5.689 -7.969 1.00 97.88 83 GLY A CA 1
ATOM 635 C C . GLY A 1 83 ? 3.148 -6.673 -7.870 1.00 97.88 83 GLY A C 1
ATOM 636 O O . GLY A 1 83 ? 4.183 -6.376 -7.272 1.00 97.88 83 GLY A O 1
ATOM 637 N N . GLN A 1 84 ? 3.025 -7.806 -8.554 1.00 97.00 84 GLN A N 1
ATOM 638 C CA . GLN A 1 84 ? 4.131 -8.727 -8.811 1.00 97.00 84 GLN A CA 1
ATOM 639 C C . GLN A 1 84 ? 4.270 -8.952 -10.310 1.00 97.00 84 GLN A C 1
ATOM 641 O O . GLN A 1 84 ? 3.292 -9.270 -10.989 1.00 97.00 84 GLN A O 1
ATOM 646 N N . CYS A 1 85 ? 5.487 -8.807 -10.825 1.00 95.25 85 CYS A N 1
ATOM 647 C CA . CYS A 1 85 ? 5.797 -8.970 -12.238 1.00 95.25 85 CYS A CA 1
ATOM 648 C C . CYS A 1 85 ? 6.697 -10.185 -12.473 1.00 95.25 85 CYS A C 1
ATOM 650 O O . CYS A 1 85 ? 7.656 -10.420 -11.743 1.00 95.25 85 CYS A O 1
ATOM 652 N N . GLN A 1 86 ? 6.412 -10.916 -13.544 1.00 89.69 86 GLN A N 1
ATOM 653 C CA . GLN A 1 86 ? 7.218 -12.013 -14.077 1.00 89.69 86 GLN A CA 1
ATOM 654 C C . GLN A 1 86 ? 7.929 -11.578 -15.367 1.00 89.69 86 GLN A C 1
ATOM 656 O O . GLN A 1 86 ? 7.664 -10.496 -15.907 1.00 89.69 86 GLN A O 1
ATOM 661 N N . SER A 1 87 ? 8.816 -12.428 -15.889 1.00 84.12 87 SER A N 1
ATOM 662 C CA . SER A 1 87 ? 9.487 -12.215 -17.171 1.00 84.12 87 SER A CA 1
ATOM 663 C C . SER A 1 87 ? 8.486 -11.885 -18.285 1.00 84.12 87 SER A C 1
ATOM 665 O O . SER A 1 87 ? 7.391 -12.450 -18.372 1.00 84.12 87 SER A O 1
ATOM 667 N N . GLY A 1 88 ? 8.877 -10.971 -19.175 1.00 80.25 88 GLY A N 1
ATOM 668 C CA . GLY A 1 88 ? 8.028 -10.535 -20.287 1.00 80.25 88 GLY A CA 1
ATOM 669 C C . GLY A 1 88 ? 6.910 -9.567 -19.886 1.00 80.25 88 GLY A C 1
ATOM 670 O O . GLY A 1 88 ? 5.870 -9.549 -20.540 1.00 80.25 88 GLY A O 1
ATOM 671 N N . SER A 1 89 ? 7.104 -8.777 -18.823 1.00 81.69 89 SER A N 1
ATOM 672 C CA . SER A 1 89 ? 6.201 -7.681 -18.426 1.00 81.69 89 SER A CA 1
ATOM 673 C C . SER A 1 89 ? 4.776 -8.100 -18.065 1.00 81.69 89 SER A C 1
ATOM 675 O O . SER A 1 89 ? 3.818 -7.317 -18.170 1.00 81.69 89 SER A O 1
ATOM 677 N N . LYS A 1 90 ? 4.648 -9.348 -17.607 1.00 90.50 90 LYS A N 1
ATOM 678 C CA . LYS A 1 90 ? 3.409 -9.930 -17.095 1.00 90.50 90 LYS A CA 1
ATOM 679 C C . LYS A 1 90 ? 3.303 -9.617 -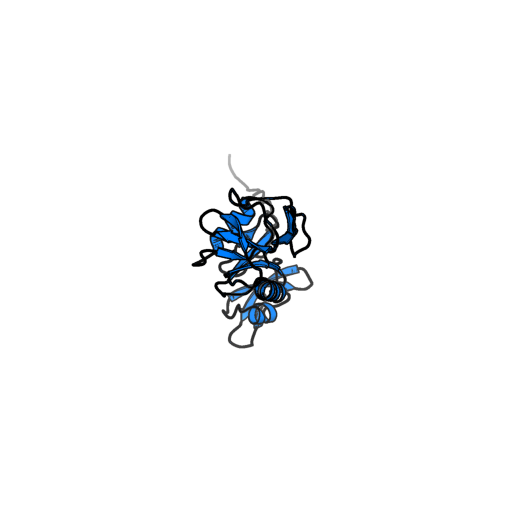15.611 1.00 90.50 90 LYS A C 1
ATOM 681 O O . LYS A 1 90 ? 3.975 -10.250 -14.803 1.00 90.50 90 LYS A O 1
ATOM 686 N N . CYS A 1 91 ? 2.483 -8.632 -15.275 1.00 95.31 91 CYS A N 1
ATOM 687 C CA . CYS A 1 91 ? 2.249 -8.210 -13.903 1.00 95.31 91 CYS A CA 1
ATOM 688 C C . CYS A 1 91 ? 0.810 -8.523 -13.493 1.00 95.31 91 CYS A C 1
ATOM 690 O O . CYS A 1 91 ? -0.079 -8.546 -14.344 1.00 95.31 91 CYS A O 1
ATOM 692 N N . LYS A 1 92 ? 0.608 -8.766 -12.200 1.00 97.19 92 LYS A N 1
ATOM 693 C CA . LYS A 1 92 ? -0.697 -8.995 -11.572 1.00 97.19 92 LYS A CA 1
ATOM 694 C C . LYS A 1 92 ? -0.767 -8.257 -10.239 1.00 97.19 92 LYS A C 1
ATOM 696 O O . LYS A 1 92 ? 0.273 -8.105 -9.591 1.00 97.19 92 LYS A O 1
ATOM 701 N N . TRP A 1 93 ? -1.964 -7.842 -9.847 1.00 98.12 93 TRP A N 1
ATOM 702 C CA . TRP A 1 93 ? -2.241 -7.377 -8.492 1.00 98.12 93 TRP A CA 1
ATOM 703 C C . TRP A 1 93 ? -2.549 -8.567 -7.571 1.00 98.12 93 TRP A C 1
ATOM 705 O O . TRP A 1 93 ? -3.009 -9.618 -8.027 1.00 98.12 93 TRP A O 1
ATOM 715 N N . VAL A 1 94 ? -2.210 -8.441 -6.288 1.00 98.25 94 VAL A N 1
ATOM 716 C CA . VAL A 1 94 ? -2.379 -9.504 -5.281 1.00 98.25 94 VAL A CA 1
ATOM 717 C C . VAL A 1 94 ? -3.830 -9.662 -4.820 1.00 98.25 94 VAL A C 1
ATOM 719 O O . VAL A 1 94 ? -4.247 -10.770 -4.494 1.00 98.25 94 VAL A O 1
ATOM 722 N N . ASP A 1 95 ? -4.608 -8.585 -4.885 1.00 96.12 95 ASP A N 1
ATOM 723 C CA . ASP A 1 95 ? -6.050 -8.546 -4.620 1.00 96.12 95 ASP A CA 1
ATOM 724 C C . ASP A 1 95 ? -6.890 -9.267 -5.701 1.00 96.12 95 ASP A C 1
ATOM 726 O O . ASP A 1 95 ? -8.081 -9.519 -5.513 1.00 96.12 95 ASP A O 1
ATOM 730 N N . GLY A 1 96 ? -6.264 -9.625 -6.829 1.00 96.81 96 GLY A N 1
ATOM 731 C CA . GLY A 1 96 ? -6.872 -10.338 -7.948 1.00 96.81 96 GLY A CA 1
ATOM 732 C C . GLY A 1 96 ? -7.559 -9.452 -8.988 1.00 96.81 96 GLY A C 1
ATOM 733 O O . GLY A 1 96 ? -8.165 -10.002 -9.910 1.00 96.81 96 GLY A O 1
ATOM 734 N N . THR A 1 97 ? -7.473 -8.124 -8.878 1.00 96.88 97 THR A N 1
ATOM 735 C CA . THR A 1 97 ? -8.018 -7.203 -9.885 1.00 96.88 97 THR A CA 1
ATOM 736 C C . THR A 1 97 ? -7.166 -7.172 -11.157 1.00 96.88 97 THR A C 1
ATOM 738 O O . THR A 1 97 ? -6.010 -7.615 -11.196 1.00 96.88 97 THR A O 1
ATOM 741 N N . ASP A 1 98 ? -7.750 -6.661 -12.244 1.00 96.88 98 ASP A N 1
ATOM 742 C CA . ASP A 1 98 ? -7.067 -6.573 -13.532 1.00 96.88 98 ASP A CA 1
ATOM 743 C C . ASP A 1 98 ? -5.878 -5.601 -13.471 1.00 96.88 98 ASP A C 1
ATOM 745 O O . ASP A 1 98 ? -5.961 -4.498 -12.933 1.00 96.88 98 ASP A O 1
ATOM 749 N N . PHE A 1 99 ? -4.753 -5.986 -14.080 1.00 95.75 99 PHE A N 1
ATOM 750 C CA . PHE A 1 99 ? -3.579 -5.117 -14.214 1.00 95.75 99 PHE A CA 1
ATOM 751 C C . PHE A 1 99 ? -3.744 -4.167 -15.418 1.00 95.75 99 PHE A C 1
ATOM 753 O O . PHE A 1 99 ? -3.065 -4.297 -16.445 1.00 95.75 99 PHE A O 1
ATOM 760 N N . ASP A 1 100 ? -4.706 -3.253 -15.307 1.00 95.62 100 ASP A N 1
ATOM 761 C CA . ASP A 1 100 ? -5.253 -2.403 -16.376 1.00 95.62 100 ASP A CA 1
ATOM 762 C C . ASP A 1 100 ? -4.612 -1.008 -16.480 1.00 95.62 100 ASP A C 1
ATOM 764 O O . ASP A 1 100 ? -4.652 -0.377 -17.538 1.00 95.62 100 ASP A O 1
ATOM 768 N N . TYR A 1 101 ? -3.939 -0.555 -15.425 1.00 96.38 101 TYR A N 1
ATOM 769 C CA . TYR A 1 101 ? -3.193 0.697 -15.401 1.00 96.38 101 TYR A CA 1
ATOM 770 C C . TYR A 1 101 ? -1.698 0.456 -15.202 1.00 96.38 101 TYR A C 1
ATOM 772 O O . TYR A 1 101 ? -1.260 -0.414 -14.450 1.00 96.38 101 TYR A O 1
ATOM 780 N N . ARG A 1 102 ? -0.879 1.229 -15.921 1.00 93.88 102 ARG A N 1
ATOM 781 C CA . ARG A 1 102 ? 0.582 1.101 -15.909 1.00 93.88 102 ARG A CA 1
ATOM 782 C C . ARG A 1 102 ? 1.224 2.471 -15.818 1.00 93.88 102 ARG A C 1
ATOM 784 O O . ARG A 1 102 ? 1.123 3.257 -16.754 1.00 93.88 102 ARG A O 1
ATOM 791 N N . ASN A 1 103 ? 1.953 2.715 -14.731 1.00 95.44 103 ASN A N 1
ATOM 792 C CA . ASN A 1 103 ? 2.725 3.945 -14.545 1.00 95.44 103 ASN A CA 1
ATOM 793 C C . ASN A 1 103 ? 4.202 3.670 -14.224 1.00 95.44 103 ASN A C 1
ATOM 795 O O . ASN A 1 103 ? 4.813 4.348 -13.398 1.00 95.44 103 ASN A O 1
ATOM 799 N N . PHE A 1 104 ? 4.787 2.638 -14.836 1.00 95.06 104 PHE A N 1
ATOM 800 C CA . PHE A 1 104 ? 6.205 2.348 -14.647 1.00 95.06 104 PHE A CA 1
ATOM 801 C C . PHE A 1 104 ? 7.101 3.449 -15.229 1.00 95.06 104 PHE A C 1
ATOM 803 O O . PHE A 1 104 ? 6.820 4.010 -16.288 1.00 95.06 104 PHE A O 1
ATOM 810 N N . ARG A 1 105 ? 8.219 3.729 -14.554 1.00 92.44 105 ARG A N 1
ATOM 811 C CA . ARG A 1 105 ? 9.239 4.671 -15.022 1.00 92.44 105 ARG A CA 1
ATOM 812 C C . ARG A 1 105 ? 9.856 4.211 -16.344 1.00 92.44 105 ARG A C 1
ATOM 814 O O . ARG A 1 105 ? 10.057 3.017 -16.575 1.00 92.44 105 ARG A O 1
ATOM 821 N N . ASN A 1 106 ? 10.260 5.175 -17.168 1.00 86.44 106 ASN A N 1
ATOM 822 C CA . ASN A 1 106 ? 10.968 4.900 -18.418 1.00 86.44 106 ASN A CA 1
ATOM 823 C C . ASN A 1 106 ? 12.179 3.982 -18.178 1.00 86.44 106 ASN A C 1
ATOM 825 O O . ASN A 1 106 ? 12.998 4.231 -17.294 1.00 86.44 106 ASN A O 1
ATOM 829 N N . GLY A 1 107 ? 12.278 2.910 -18.966 1.00 80.00 107 GLY A N 1
ATOM 830 C CA . GLY A 1 107 ? 13.355 1.921 -18.860 1.00 80.00 107 GLY A CA 1
ATOM 831 C C . GLY A 1 107 ? 13.127 0.793 -17.844 1.00 80.00 107 GLY A C 1
ATOM 832 O O . GLY A 1 107 ? 13.950 -0.113 -17.777 1.00 80.00 107 GLY A O 1
ATOM 833 N N . ASN A 1 108 ? 12.022 0.785 -17.088 1.00 79.62 108 ASN A N 1
ATOM 834 C CA . ASN A 1 108 ? 11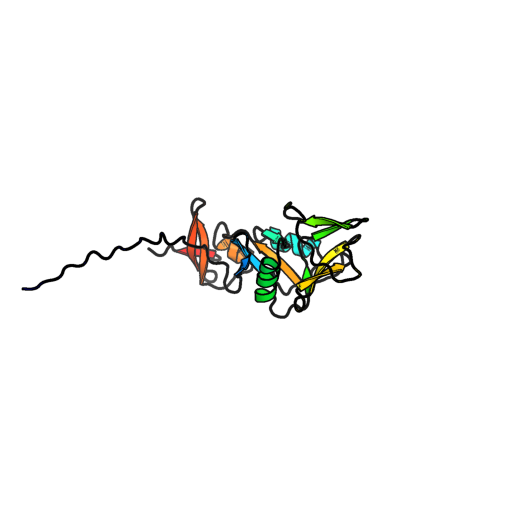.592 -0.371 -16.293 1.00 79.62 108 ASN A CA 1
ATOM 835 C C . ASN A 1 108 ? 10.191 -0.781 -16.761 1.00 79.62 108 ASN A C 1
ATOM 837 O O . ASN A 1 108 ? 9.229 -0.085 -16.490 1.00 79.62 108 ASN A O 1
ATOM 841 N N . GLN A 1 109 ? 10.061 -1.890 -17.490 1.00 77.88 109 GLN A N 1
ATOM 842 C CA . GLN A 1 109 ? 8.756 -2.351 -17.996 1.00 77.88 109 GLN A CA 1
ATOM 843 C C . GLN A 1 109 ? 8.055 -3.328 -17.037 1.00 77.88 109 GLN A C 1
ATOM 845 O O . GLN A 1 109 ? 7.191 -4.091 -17.466 1.00 77.88 109 GLN A O 1
ATOM 850 N N . GLY A 1 110 ? 8.453 -3.339 -15.762 1.00 75.94 110 GLY A N 1
ATOM 851 C CA . GLY A 1 110 ? 7.990 -4.298 -14.769 1.00 75.94 110 GLY A CA 1
ATOM 852 C C . GLY A 1 110 ? 8.451 -5.722 -15.072 1.00 75.94 110 GLY A C 1
ATOM 853 O O . GLY A 1 110 ? 7.750 -6.466 -15.742 1.00 75.94 110 GLY A O 1
ATOM 854 N N . SER A 1 111 ? 9.626 -6.129 -14.590 1.00 82.69 111 SER A N 1
ATOM 855 C CA . SER A 1 111 ? 10.162 -7.477 -14.846 1.00 82.69 111 SER A CA 1
ATOM 856 C C . SER A 1 111 ? 10.699 -8.151 -13.588 1.00 82.69 111 SER A C 1
ATOM 858 O O . SER A 1 111 ? 11.448 -7.517 -12.838 1.00 82.69 111 SER A O 1
ATOM 860 N N . ASP A 1 112 ? 10.340 -9.432 -13.433 1.00 79.94 112 ASP A N 1
ATOM 861 C CA . ASP A 1 112 ? 10.891 -10.429 -12.496 1.00 79.94 112 ASP A CA 1
ATOM 862 C C . ASP A 1 112 ? 11.091 -9.955 -11.059 1.00 79.94 112 ASP A C 1
ATOM 864 O O . ASP A 1 112 ? 12.161 -10.171 -10.505 1.00 79.94 112 ASP A O 1
ATOM 868 N N . ASN A 1 113 ? 10.100 -9.269 -10.475 1.00 93.62 113 ASN A N 1
ATOM 869 C CA . ASN A 1 113 ? 10.215 -8.623 -9.164 1.00 93.62 113 ASN A CA 1
ATOM 870 C C . ASN A 1 113 ? 8.876 -8.033 -8.672 1.00 93.62 113 ASN A C 1
ATOM 872 O O . ASN A 1 113 ? 7.863 -8.068 -9.375 1.00 93.62 113 ASN A O 1
ATOM 876 N N . CYS A 1 114 ? 8.887 -7.457 -7.470 1.00 97.62 114 CYS A N 1
ATOM 877 C CA . CYS A 1 114 ? 7.736 -6.807 -6.846 1.00 97.62 114 CYS A CA 1
ATOM 878 C C . CYS A 1 114 ? 7.688 -5.307 -7.174 1.00 97.62 114 CYS A C 1
ATOM 880 O O . CYS A 1 114 ? 8.729 -4.678 -7.386 1.00 97.62 114 CYS A O 1
ATOM 882 N N . VAL A 1 115 ? 6.486 -4.738 -7.261 1.00 97.94 115 VAL A N 1
ATOM 883 C CA . VAL A 1 115 ? 6.255 -3.355 -7.701 1.00 97.94 115 VAL A CA 1
ATOM 884 C C . VAL A 1 115 ? 6.352 -2.392 -6.524 1.00 97.94 115 VAL A C 1
ATOM 886 O O . VAL A 1 115 ? 5.632 -2.524 -5.540 1.00 97.94 115 VAL A O 1
ATOM 889 N N . VAL A 1 116 ? 7.209 -1.383 -6.659 1.00 97.75 116 VAL A N 1
ATOM 890 C CA . VAL A 1 116 ? 7.371 -0.283 -5.703 1.00 97.75 116 VAL A CA 1
ATOM 891 C C . VAL A 1 116 ? 7.034 1.042 -6.385 1.00 97.75 116 VAL A C 1
ATOM 893 O O . VAL A 1 116 ? 7.419 1.266 -7.540 1.00 97.75 116 VAL A O 1
ATOM 896 N N . ALA A 1 117 ? 6.341 1.931 -5.682 1.00 98.25 117 ALA A N 1
ATOM 897 C CA . ALA A 1 117 ? 6.033 3.274 -6.159 1.00 98.25 117 ALA A CA 1
ATOM 898 C C . ALA A 1 117 ? 6.908 4.325 -5.469 1.00 98.25 117 ALA A C 1
ATOM 900 O O . ALA A 1 117 ? 7.167 4.251 -4.270 1.00 98.25 117 ALA A O 1
ATOM 901 N N . ASP A 1 118 ? 7.348 5.321 -6.235 1.00 97.69 118 ASP A N 1
ATOM 902 C CA . ASP A 1 118 ? 8.000 6.524 -5.715 1.00 97.69 118 ASP A CA 1
ATOM 903 C C . ASP A 1 118 ? 6.941 7.560 -5.314 1.00 97.69 118 ASP A C 1
ATOM 905 O O . ASP A 1 118 ? 6.076 7.928 -6.115 1.00 97.69 118 ASP A O 1
ATOM 909 N N . THR A 1 119 ? 7.008 8.069 -4.083 1.00 96.88 119 THR A N 1
ATOM 910 C CA . THR A 1 119 ? 5.941 8.924 -3.529 1.00 96.88 119 THR A CA 1
ATOM 911 C C . THR A 1 119 ? 5.917 10.328 -4.129 1.00 96.88 119 THR A C 1
ATOM 913 O O . THR A 1 119 ? 4.875 10.990 -4.138 1.00 96.88 119 THR A O 1
ATOM 916 N N . LYS A 1 120 ? 7.034 10.800 -4.695 1.00 95.81 120 LYS A N 1
ATOM 917 C CA . LYS A 1 120 ? 7.134 12.140 -5.295 1.00 95.81 120 LYS A CA 1
ATOM 918 C C . LYS A 1 120 ? 6.597 12.186 -6.719 1.00 95.81 120 LYS A C 1
ATOM 920 O O . LYS A 1 120 ? 5.873 13.115 -7.065 1.00 95.81 120 LYS A O 1
ATOM 925 N N . SER A 1 121 ? 6.951 11.209 -7.540 1.00 96.25 121 SER A N 1
ATOM 926 C CA . SER A 1 121 ? 6.557 11.130 -8.948 1.00 96.25 121 SER A CA 1
ATOM 927 C C . SER A 1 121 ? 5.266 10.341 -9.161 1.00 96.25 121 SER A C 1
ATOM 929 O O . SER A 1 121 ? 4.577 10.564 -10.153 1.00 96.25 121 SER A O 1
ATOM 931 N N . GLY A 1 122 ? 4.936 9.413 -8.257 1.00 96.44 122 GLY A N 1
ATOM 932 C CA . GLY A 1 122 ? 3.863 8.432 -8.438 1.00 96.44 122 GLY A CA 1
ATOM 933 C C . GLY A 1 122 ? 4.182 7.347 -9.469 1.00 96.44 122 GLY A C 1
ATOM 934 O O . GLY A 1 122 ? 3.310 6.535 -9.783 1.00 96.44 122 GLY A O 1
ATOM 935 N N . THR A 1 123 ? 5.400 7.338 -10.021 1.00 97.19 123 THR A N 1
ATOM 936 C CA . THR A 1 123 ? 5.839 6.329 -10.992 1.00 97.19 123 THR A CA 1
ATOM 937 C C . THR A 1 123 ? 6.321 5.066 -10.296 1.00 97.19 123 THR A C 1
ATOM 939 O O . THR A 1 123 ? 6.742 5.090 -9.137 1.00 97.19 123 THR A O 1
ATOM 942 N N . TRP A 1 124 ? 6.237 3.944 -11.004 1.00 96.94 124 TRP A N 1
ATOM 943 C CA . TRP A 1 124 ? 6.542 2.628 -10.460 1.00 96.94 124 TRP A CA 1
ATOM 944 C C . TRP A 1 124 ? 7.874 2.108 -10.979 1.00 96.94 124 TRP A C 1
ATOM 946 O O . TRP A 1 124 ? 8.336 2.441 -12.072 1.00 96.94 124 TRP A O 1
ATOM 956 N N . SER A 1 125 ? 8.485 1.224 -10.214 1.00 95.38 125 SER A N 1
ATOM 957 C CA . SER A 1 125 ? 9.572 0.372 -10.679 1.00 95.38 125 SER A CA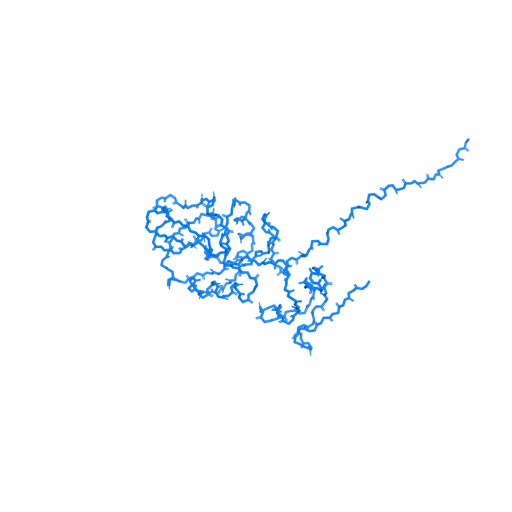 1
ATOM 958 C C . SER A 1 125 ? 9.431 -1.002 -10.046 1.00 95.38 125 SER A C 1
ATOM 960 O O . SER A 1 125 ? 8.576 -1.206 -9.187 1.00 95.38 125 SER A O 1
ATOM 962 N N . THR A 1 126 ? 10.256 -1.951 -10.467 1.00 94.94 126 THR A N 1
ATOM 963 C CA . THR A 1 126 ? 10.352 -3.244 -9.791 1.00 94.94 126 THR A CA 1
ATOM 964 C C . THR A 1 126 ? 11.627 -3.353 -8.969 1.00 94.94 126 THR A C 1
ATOM 966 O O . THR A 1 126 ? 12.673 -2.831 -9.363 1.00 94.94 126 THR A O 1
ATOM 969 N N . GLN A 1 127 ? 11.531 -4.029 -7.826 1.00 95.31 127 GLN A N 1
ATOM 970 C CA . GLN A 1 127 ? 12.632 -4.311 -6.903 1.00 95.31 127 GLN A CA 1
ATOM 971 C C . GLN A 1 127 ? 12.564 -5.765 -6.414 1.00 95.31 127 GLN A C 1
ATOM 973 O O . GLN A 1 127 ? 11.462 -6.324 -6.366 1.00 95.31 127 GLN A O 1
ATOM 978 N N . PRO A 1 128 ? 13.704 -6.372 -6.019 1.00 96.06 128 PRO A N 1
ATOM 979 C CA . PRO A 1 128 ? 13.715 -7.650 -5.311 1.00 96.06 128 PRO A CA 1
ATOM 980 C C . PRO A 1 128 ? 12.637 -7.686 -4.237 1.00 96.06 128 PRO A C 1
ATOM 982 O O . PRO A 1 128 ? 12.603 -6.812 -3.379 1.00 96.06 128 PRO A O 1
ATOM 985 N N . CYS A 1 129 ? 11.766 -8.694 -4.266 1.00 97.38 129 CYS A N 1
ATOM 986 C CA . CYS A 1 129 ? 10.688 -8.828 -3.278 1.00 97.38 129 CYS A CA 1
ATOM 987 C C . CYS A 1 129 ? 11.215 -8.967 -1.836 1.00 97.38 129 CYS A C 1
ATOM 989 O O . CYS A 1 129 ? 10.476 -8.750 -0.881 1.00 97.38 129 CYS A O 1
ATOM 991 N N . THR A 1 130 ? 12.497 -9.320 -1.691 1.00 97.44 130 THR A N 1
ATOM 992 C CA . THR A 1 130 ? 13.244 -9.399 -0.430 1.00 97.44 130 THR A CA 1
ATOM 993 C C . THR A 1 130 ? 13.848 -8.063 0.015 1.00 97.44 130 THR A C 1
ATOM 995 O O . THR A 1 130 ? 14.428 -7.999 1.094 1.00 97.44 130 THR A O 1
ATOM 998 N N . ALA A 1 131 ? 13.796 -7.016 -0.814 1.00 97.88 131 ALA A N 1
ATOM 999 C CA . ALA A 1 131 ? 14.143 -5.665 -0.386 1.00 97.88 131 ALA A CA 1
ATOM 1000 C C . ALA A 1 131 ? 13.083 -5.147 0.594 1.00 97.88 131 ALA A C 1
ATOM 1002 O O . ALA A 1 131 ? 11.987 -5.692 0.666 1.00 97.88 131 ALA A O 1
ATOM 1003 N N . THR A 1 132 ? 13.392 -4.077 1.322 1.00 98.19 132 THR A N 1
ATOM 1004 C CA . THR A 1 132 ? 12.451 -3.461 2.262 1.00 98.19 132 THR A CA 1
ATOM 1005 C C . THR A 1 132 ? 11.971 -2.103 1.762 1.00 98.19 132 THR A C 1
ATOM 1007 O O . THR A 1 132 ? 12.774 -1.312 1.265 1.00 98.19 132 THR A O 1
ATOM 1010 N N . SER A 1 133 ? 10.684 -1.808 1.932 1.00 98.50 133 SER A N 1
ATOM 1011 C CA . SER A 1 133 ? 10.060 -0.508 1.640 1.00 98.50 133 SER A CA 1
ATOM 1012 C C . SER A 1 133 ? 8.905 -0.267 2.620 1.00 98.50 133 SER A C 1
ATOM 1014 O O . SER A 1 133 ? 8.561 -1.178 3.376 1.00 98.50 133 SER A O 1
ATOM 1016 N N . CYS A 1 134 ? 8.332 0.941 2.632 1.00 98.62 134 CYS A N 1
ATOM 1017 C CA . CYS A 1 134 ? 7.083 1.190 3.354 1.00 98.62 134 CYS A CA 1
ATOM 1018 C C . CYS A 1 134 ? 5.934 0.366 2.754 1.00 98.62 134 CYS A C 1
ATOM 1020 O O . CYS A 1 134 ? 6.029 -0.155 1.638 1.00 98.62 134 CYS A O 1
ATOM 1022 N N . ILE A 1 135 ? 4.827 0.282 3.480 1.00 98.56 135 ILE A N 1
ATOM 1023 C CA . ILE A 1 135 ? 3.666 -0.527 3.113 1.00 98.56 135 ILE A CA 1
ATOM 1024 C C . ILE A 1 135 ? 2.567 0.412 2.629 1.00 98.56 135 ILE A C 1
ATOM 1026 O O . ILE A 1 135 ? 2.279 1.388 3.308 1.00 98.56 135 ILE A O 1
ATOM 1030 N N . ALA A 1 136 ? 1.946 0.131 1.486 1.00 98.50 136 ALA A N 1
ATOM 1031 C CA . ALA A 1 136 ? 0.706 0.789 1.085 1.00 98.50 136 ALA A CA 1
ATOM 1032 C C . ALA A 1 136 ? -0.419 -0.240 1.021 1.00 98.50 136 ALA A C 1
ATOM 1034 O O . ALA A 1 136 ? -0.381 -1.135 0.178 1.00 98.50 136 ALA A O 1
ATOM 1035 N N . CYS A 1 137 ? -1.416 -0.093 1.884 1.00 97.44 137 CYS A N 1
ATOM 1036 C CA . CYS A 1 137 ? -2.588 -0.951 1.926 1.00 97.44 137 CYS A CA 1
ATOM 1037 C C . CYS A 1 137 ? -3.791 -0.293 1.260 1.00 97.44 137 CYS A C 1
ATOM 1039 O O . CYS A 1 137 ? -3.986 0.922 1.333 1.00 97.44 137 CYS A O 1
ATOM 1041 N N . GLU A 1 138 ? -4.623 -1.137 0.670 1.00 96.12 138 GLU A N 1
ATOM 1042 C CA . GLU A 1 138 ? -5.998 -0.844 0.309 1.00 96.12 138 GLU A CA 1
ATOM 1043 C C . GLU A 1 138 ? -6.916 -1.707 1.184 1.00 96.12 138 GLU A C 1
ATOM 1045 O O . GLU A 1 138 ? -6.928 -2.936 1.093 1.00 96.12 138 GLU A O 1
ATOM 1050 N N . ILE A 1 139 ? -7.637 -1.044 2.084 1.00 91.38 139 ILE A N 1
ATOM 1051 C CA . ILE A 1 139 ? -8.459 -1.619 3.147 1.00 91.38 139 ILE A CA 1
ATOM 1052 C C . ILE A 1 139 ? -9.931 -1.471 2.769 1.00 91.38 139 ILE A C 1
ATOM 1054 O O . ILE A 1 139 ? -10.388 -0.393 2.376 1.00 91.38 139 ILE A O 1
ATOM 1058 N N . LYS A 1 140 ? -10.703 -2.547 2.927 1.00 80.44 140 LYS A N 1
ATOM 1059 C CA . LYS A 1 140 ? -12.154 -2.510 2.704 1.00 80.44 140 LYS A CA 1
ATOM 1060 C C . LYS A 1 140 ? -12.814 -1.723 3.843 1.00 80.44 140 LYS A C 1
ATOM 1062 O O . LYS A 1 140 ? -12.546 -2.006 5.005 1.00 80.44 140 LYS A O 1
ATOM 1067 N N . GLY A 1 141 ? -13.649 -0.741 3.491 1.00 70.12 141 GLY A N 1
ATOM 1068 C CA . GLY A 1 141 ? -14.055 0.441 4.281 1.00 70.12 141 GLY A CA 1
ATOM 1069 C C . GLY A 1 141 ? -14.547 0.296 5.733 1.00 70.12 141 GLY A C 1
ATOM 1070 O O . GLY A 1 141 ? -14.703 1.317 6.399 1.00 70.12 141 GLY A O 1
ATOM 1071 N N . ALA A 1 142 ? -14.732 -0.907 6.280 1.00 71.69 142 ALA A N 1
ATOM 1072 C CA . ALA A 1 142 ? -14.999 -1.082 7.706 1.00 71.69 142 ALA A CA 1
ATOM 1073 C C . ALA A 1 142 ? -14.471 -2.417 8.251 1.00 71.69 142 ALA A C 1
ATOM 1075 O O . ALA A 1 142 ? -14.661 -3.479 7.649 1.00 71.69 142 ALA A O 1
ATOM 1076 N N . MET A 1 143 ? -13.855 -2.358 9.436 1.00 79.44 143 MET A N 1
ATOM 1077 C CA . MET A 1 143 ? -13.554 -3.542 10.247 1.00 79.44 143 MET A CA 1
ATOM 1078 C C . MET A 1 143 ? -14.832 -4.117 10.861 1.00 79.44 143 MET A C 1
ATOM 1080 O O . MET A 1 143 ? -15.855 -3.435 10.969 1.00 79.44 143 MET A O 1
ATOM 1084 N N . GLN A 1 144 ? -14.774 -5.372 11.305 1.00 86.31 144 GLN A N 1
ATOM 1085 C CA . GLN A 1 144 ? -15.923 -6.016 11.936 1.00 86.31 144 GLN A CA 1
ATOM 1086 C C . GLN A 1 144 ? -16.304 -5.332 13.257 1.00 86.31 144 GLN A C 1
ATOM 1088 O O . GLN A 1 144 ? -17.488 -5.123 13.523 1.00 86.31 144 GLN A O 1
ATOM 1093 N N . ASP A 1 145 ? -15.315 -4.946 14.063 1.00 87.88 145 ASP A N 1
ATOM 1094 C CA . ASP A 1 145 ? -15.512 -4.239 15.324 1.00 87.88 145 ASP A CA 1
ATOM 1095 C C . ASP A 1 145 ? -14.290 -3.380 15.716 1.00 87.88 145 ASP A C 1
ATOM 1097 O O . ASP A 1 145 ? -13.276 -3.315 15.019 1.00 87.88 145 ASP A O 1
ATOM 1101 N N . CYS A 1 146 ? -14.403 -2.673 16.843 1.00 87.31 146 CYS A N 1
ATOM 1102 C CA . CYS A 1 146 ? -13.329 -1.841 17.384 1.00 87.31 146 CYS A CA 1
ATOM 1103 C C . CYS A 1 146 ? -12.136 -2.650 17.906 1.00 87.31 146 CYS A C 1
ATOM 1105 O O . CYS A 1 146 ? -11.025 -2.128 17.959 1.00 87.31 146 CYS A O 1
ATOM 1107 N N . GLN A 1 147 ? -12.332 -3.913 18.293 1.00 87.88 147 GLN A N 1
ATOM 1108 C CA . GLN A 1 147 ? -11.218 -4.763 18.692 1.00 87.88 147 GLN A CA 1
ATOM 1109 C C . GLN A 1 147 ? -10.351 -5.104 17.478 1.00 87.88 147 GLN A C 1
ATOM 1111 O O . GLN A 1 147 ? -9.128 -5.152 17.605 1.00 87.88 147 GLN A O 1
ATOM 1116 N N . ASP A 1 148 ? -10.951 -5.304 16.311 1.00 84.81 148 ASP A N 1
ATOM 1117 C CA . ASP A 1 148 ? -10.210 -5.532 15.074 1.00 84.81 148 ASP A CA 1
ATOM 1118 C C . ASP A 1 148 ? -9.453 -4.279 14.631 1.00 84.81 148 ASP A C 1
ATOM 1120 O O . ASP A 1 148 ? -8.272 -4.389 14.307 1.00 84.81 148 ASP A O 1
ATOM 1124 N N . TRP A 1 149 ? -10.047 -3.085 14.761 1.00 82.81 149 TRP A N 1
ATOM 1125 C CA . TRP A 1 149 ? -9.303 -1.822 14.628 1.00 82.81 149 TRP A CA 1
ATOM 1126 C C . TRP A 1 149 ? -8.105 -1.750 15.593 1.00 82.81 149 TRP A C 1
ATOM 1128 O O . TRP A 1 149 ? -6.997 -1.411 15.183 1.00 82.81 149 TRP A O 1
ATOM 1138 N N . MET A 1 150 ? -8.282 -2.139 16.858 1.00 83.19 150 MET A N 1
ATOM 1139 C CA . MET A 1 150 ? -7.190 -2.137 17.838 1.00 83.19 150 MET A CA 1
ATOM 1140 C C . MET A 1 150 ? -6.078 -3.142 17.495 1.00 83.19 150 MET A C 1
ATOM 1142 O O . MET A 1 150 ? -4.895 -2.825 17.627 1.00 83.19 150 MET A O 1
ATOM 1146 N N . LYS A 1 151 ? -6.427 -4.357 17.048 1.00 81.94 151 LYS A N 1
ATOM 1147 C CA . LYS A 1 151 ? -5.453 -5.373 16.593 1.00 81.94 151 LYS A CA 1
ATOM 1148 C C . LYS A 1 151 ? -4.708 -4.924 15.337 1.00 81.94 151 LYS A C 1
ATOM 1150 O O . LYS A 1 151 ? -3.542 -5.272 15.177 1.00 81.94 151 LYS A O 1
ATOM 1155 N N . ALA A 1 152 ? -5.370 -4.132 14.502 1.00 75.00 152 ALA A N 1
ATOM 1156 C CA . ALA A 1 152 ? -4.818 -3.426 13.355 1.00 75.00 152 ALA A CA 1
ATOM 1157 C C . ALA A 1 152 ? -3.974 -2.188 13.752 1.00 75.00 152 ALA A C 1
ATOM 1159 O O . ALA A 1 152 ? -3.680 -1.333 12.931 1.00 75.00 152 ALA A O 1
ATOM 1160 N N . GLY A 1 153 ? -3.590 -2.039 15.025 1.00 77.50 153 GLY A N 1
ATOM 1161 C CA . GLY A 1 153 ? -2.687 -0.974 15.470 1.00 77.50 153 GLY A CA 1
ATOM 1162 C C . GLY A 1 153 ? -3.346 0.387 15.707 1.00 77.50 153 GLY A C 1
ATOM 1163 O O . GLY A 1 153 ? -2.671 1.309 16.164 1.00 77.50 153 GLY A O 1
ATOM 1164 N N . TYR A 1 154 ? -4.657 0.521 15.493 1.00 79.44 154 TYR A N 1
ATOM 1165 C CA . TYR A 1 154 ? -5.391 1.751 15.786 1.00 79.44 154 TYR A CA 1
ATOM 1166 C C . TYR A 1 154 ? -5.770 1.792 17.272 1.00 79.44 154 TYR A C 1
ATOM 1168 O O . TYR A 1 154 ? -6.836 1.337 17.686 1.00 79.44 154 TYR A O 1
ATOM 1176 N N . THR A 1 155 ? -4.858 2.302 18.101 1.00 84.50 155 THR A N 1
ATOM 1177 C CA . THR A 1 155 ? -4.981 2.275 19.571 1.00 84.50 155 THR A CA 1
ATOM 1178 C C . THR A 1 155 ? -5.568 3.542 20.189 1.00 84.50 155 THR A C 1
ATOM 1180 O O . THR A 1 155 ? -5.743 3.603 21.407 1.00 84.50 155 THR A O 1
ATOM 1183 N N . ASP A 1 156 ? -5.867 4.562 19.388 1.00 85.94 156 ASP A N 1
ATOM 1184 C CA . ASP A 1 156 ? -6.443 5.810 19.885 1.00 85.94 156 ASP A CA 1
ATOM 1185 C C . ASP A 1 156 ? -7.962 5.683 20.038 1.00 85.94 156 ASP A C 1
ATOM 1187 O O . ASP A 1 156 ? -8.662 5.277 19.109 1.00 85.94 156 ASP A O 1
ATOM 1191 N N . SER A 1 157 ? -8.501 6.049 21.205 1.00 87.75 157 SER A N 1
ATOM 1192 C CA . SER A 1 157 ? -9.954 6.138 21.388 1.00 87.75 157 SER A CA 1
ATOM 1193 C C . SER A 1 157 ? -10.530 7.250 20.507 1.00 87.75 157 SER A C 1
ATOM 1195 O O . SER A 1 157 ? -9.967 8.343 20.421 1.00 87.75 157 SER A O 1
AT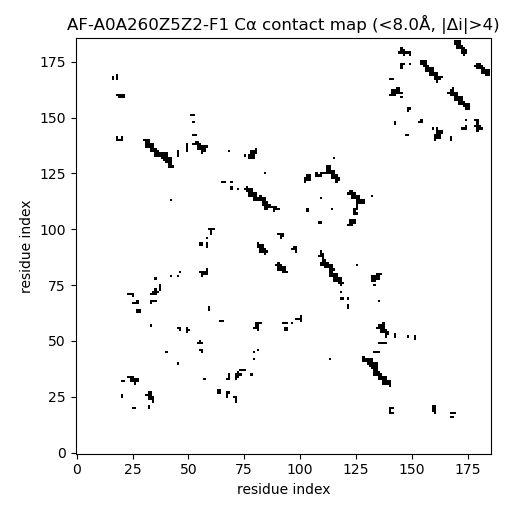OM 1197 N N . GLY A 1 158 ? -11.670 6.997 19.868 1.00 86.75 158 GLY A N 1
ATOM 1198 C CA . GLY A 1 158 ? -12.218 7.924 18.883 1.00 86.75 158 GLY A CA 1
ATOM 1199 C C . GLY A 1 158 ? -13.426 7.380 18.136 1.00 86.75 158 GLY A C 1
ATOM 1200 O O . GLY A 1 158 ? -13.981 6.342 18.490 1.00 86.75 158 GLY A O 1
ATOM 1201 N N . LYS A 1 159 ? -13.838 8.094 17.089 1.00 87.69 159 LYS A N 1
ATOM 1202 C CA . LYS A 1 159 ? -14.880 7.640 16.164 1.00 87.69 159 LYS A CA 1
ATOM 1203 C C . LYS A 1 159 ? -14.273 6.738 15.092 1.00 87.69 159 LYS A C 1
ATOM 1205 O O . LYS A 1 159 ? -13.297 7.133 14.464 1.00 87.69 159 LYS A O 1
ATOM 1210 N N . TYR A 1 160 ? -14.872 5.572 14.877 1.00 82.75 160 TYR A N 1
ATOM 1211 C CA . TYR A 1 160 ? -14.486 4.625 13.830 1.00 82.75 160 TYR A CA 1
ATOM 1212 C C . TYR A 1 160 ? -15.727 4.037 13.165 1.00 82.75 160 TYR A C 1
ATOM 1214 O O . TYR A 1 160 ? -16.785 3.927 13.786 1.00 82.75 160 TYR A O 1
ATOM 1222 N N . THR A 1 161 ? -15.574 3.590 11.924 1.00 83.38 161 THR A N 1
ATOM 1223 C CA . THR A 1 161 ? -16.608 2.846 11.202 1.00 83.38 161 THR A CA 1
ATOM 1224 C C . THR A 1 161 ? -16.422 1.345 11.429 1.00 83.38 161 THR A C 1
ATOM 1226 O O . THR A 1 161 ? -15.347 0.805 11.161 1.00 83.38 161 THR A O 1
ATOM 1229 N N . ILE A 1 162 ? -17.463 0.656 11.908 1.00 83.94 162 ILE A N 1
ATOM 1230 C CA . ILE A 1 162 ? -17.489 -0.810 12.060 1.00 83.94 162 ILE A CA 1
ATOM 1231 C C . ILE A 1 162 ? -18.693 -1.432 11.340 1.00 83.94 162 ILE A C 1
ATOM 1233 O O . ILE A 1 162 ? -19.659 -0.738 11.015 1.00 83.94 162 ILE A O 1
ATOM 1237 N N . LEU A 1 163 ? -18.672 -2.747 11.121 1.00 82.81 163 LEU A N 1
ATOM 1238 C CA . LEU A 1 163 ? -19.781 -3.494 10.521 1.00 82.81 163 LEU A CA 1
ATOM 1239 C C . LEU A 1 163 ? -20.775 -3.995 11.581 1.00 82.81 163 LEU A C 1
ATOM 1241 O O . LEU A 1 163 ? -20.649 -5.093 12.123 1.00 82.81 163 LEU A O 1
ATOM 1245 N N . VAL A 1 164 ? -21.854 -3.244 11.810 1.00 84.19 164 VAL A N 1
ATOM 1246 C CA . VAL A 1 164 ? -22.980 -3.697 12.645 1.00 84.19 164 VAL A CA 1
ATOM 1247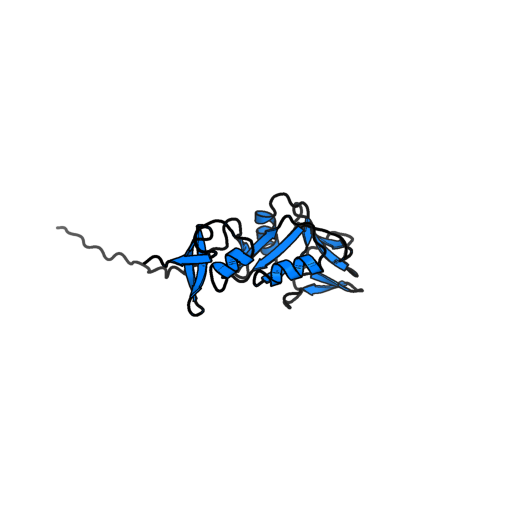 C C . VAL A 1 164 ? -24.002 -4.403 11.758 1.00 84.19 164 VAL A C 1
ATOM 1249 O O . VAL A 1 164 ? -24.668 -3.777 10.936 1.00 84.19 164 VAL A O 1
ATOM 1252 N N . ASN A 1 165 ? -24.135 -5.726 11.907 1.00 85.12 165 ASN A N 1
ATOM 1253 C CA . ASN A 1 165 ? -25.010 -6.565 11.070 1.00 85.12 165 ASN A CA 1
ATOM 1254 C C . ASN A 1 165 ? -24.731 -6.420 9.558 1.00 85.12 165 ASN A C 1
ATOM 1256 O O . ASN A 1 165 ? -25.655 -6.400 8.746 1.00 85.12 165 ASN A O 1
ATOM 1260 N N . GLY A 1 166 ? -23.454 -6.284 9.184 1.00 74.88 166 GLY A N 1
ATOM 1261 C CA . GLY A 1 166 ? -23.027 -6.105 7.792 1.00 74.88 166 GLY A CA 1
ATOM 1262 C C . GLY A 1 166 ? -23.241 -4.695 7.232 1.00 74.88 166 GLY A C 1
ATOM 1263 O O . GLY A 1 166 ? -23.056 -4.492 6.036 1.00 74.88 166 GLY A O 1
ATOM 1264 N N . LYS A 1 167 ? -23.623 -3.725 8.073 1.00 80.88 167 LYS A N 1
ATOM 1265 C CA . LYS A 1 167 ? -23.759 -2.317 7.698 1.00 80.88 167 LYS A CA 1
ATOM 1266 C C . LYS A 1 167 ? -22.686 -1.470 8.378 1.00 80.88 167 LYS A C 1
ATOM 1268 O O . LYS A 1 167 ? -22.560 -1.493 9.602 1.00 80.88 167 LYS A O 1
ATOM 1273 N N . GLU A 1 168 ? -21.986 -0.670 7.581 1.00 83.88 168 GLU A N 1
ATOM 1274 C CA . GLU A 1 168 ? -21.058 0.352 8.066 1.00 83.88 168 GLU A CA 1
ATOM 1275 C C . GLU A 1 168 ? -21.774 1.337 8.995 1.00 83.88 168 GLU A C 1
ATOM 1277 O O . GLU A 1 168 ? -22.807 1.922 8.651 1.00 83.88 168 GLU A O 1
ATOM 1282 N N . THR A 1 169 ? -21.252 1.467 10.209 1.00 83.94 169 THR A N 1
ATOM 1283 C CA . THR A 1 169 ? -21.833 2.273 11.280 1.00 83.94 169 THR A CA 1
ATOM 1284 C C . THR A 1 169 ? -20.716 2.982 12.033 1.00 83.94 169 THR A C 1
ATOM 1286 O O . THR A 1 169 ? -19.791 2.329 12.513 1.00 83.94 169 THR A O 1
ATOM 1289 N N . GLU A 1 170 ? -20.808 4.309 12.153 1.00 86.25 170 GLU A N 1
ATOM 1290 C CA . GLU A 1 170 ? -19.900 5.087 13.000 1.00 86.25 170 GLU A CA 1
ATOM 1291 C C . GLU A 1 170 ? -20.211 4.809 14.477 1.00 86.25 170 GLU A C 1
ATOM 1293 O O . GLU A 1 170 ? -21.348 4.956 14.937 1.00 86.25 170 GLU A O 1
ATOM 1298 N N . VAL A 1 171 ? -19.188 4.420 15.228 1.00 87.88 171 VAL A N 1
ATOM 1299 C CA . VAL A 1 171 ? -19.246 4.178 16.669 1.00 87.88 171 VAL A CA 1
ATOM 1300 C C . VAL A 1 171 ? -18.093 4.892 17.358 1.00 87.88 171 VAL A C 1
ATOM 1302 O O . VAL A 1 171 ? -17.081 5.212 16.737 1.00 87.88 171 VAL A O 1
ATOM 1305 N N . TRP A 1 172 ? -18.216 5.122 18.662 1.00 89.75 172 TRP A N 1
ATOM 1306 C CA . TRP A 1 172 ? -17.058 5.501 19.469 1.00 89.75 172 TRP A CA 1
ATOM 1307 C C . TRP A 1 172 ? -16.349 4.250 19.969 1.00 89.75 172 TRP A C 1
ATOM 1309 O O . TRP A 1 172 ? -16.909 3.536 20.803 1.00 89.75 172 TRP A O 1
ATOM 1319 N N . CYS A 1 173 ? -15.137 4.000 19.478 1.00 88.38 173 CYS A N 1
ATOM 1320 C CA . CYS A 1 173 ? -14.259 2.967 20.005 1.00 88.38 173 CYS A CA 1
ATOM 1321 C C . CYS A 1 173 ? -13.505 3.496 21.226 1.00 88.38 173 CYS A C 1
ATOM 1323 O O . CYS A 1 173 ? -12.758 4.473 21.135 1.00 88.38 173 CYS A O 1
ATOM 1325 N N . ASP A 1 174 ? -13.659 2.818 22.361 1.00 89.44 174 ASP A N 1
ATOM 1326 C CA . ASP A 1 174 ? -12.801 3.007 23.526 1.00 89.44 174 ASP A CA 1
ATOM 1327 C C . ASP A 1 174 ? -11.687 1.952 23.524 1.00 89.44 174 ASP A C 1
ATOM 1329 O O . ASP A 1 174 ? -11.865 0.803 23.951 1.00 89.44 174 ASP A O 1
ATOM 1333 N N . MET A 1 175 ? -10.526 2.365 23.020 1.00 85.00 175 MET A N 1
ATOM 1334 C CA . MET A 1 175 ? -9.338 1.522 22.914 1.00 85.00 175 MET A CA 1
ATOM 1335 C C . MET A 1 175 ? -8.557 1.441 24.238 1.0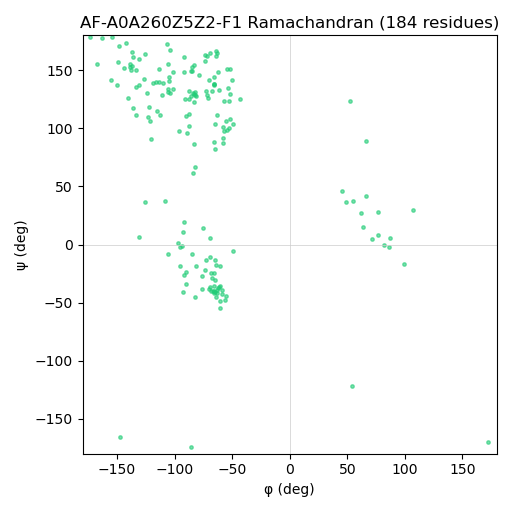0 85.00 175 MET A C 1
ATOM 1337 O O . MET A 1 175 ? -7.786 0.506 24.435 1.00 85.00 175 MET A O 1
ATOM 1341 N N . GLN A 1 176 ? -8.773 2.374 25.174 1.00 82.06 176 GLN A N 1
ATOM 1342 C CA . GLN A 1 176 ? -7.974 2.504 26.401 1.00 82.06 176 GLN A CA 1
ATOM 1343 C C . GLN A 1 176 ? -8.557 1.731 27.589 1.00 82.06 176 GLN A C 1
ATOM 1345 O O . GLN A 1 176 ? -7.807 1.119 28.348 1.00 82.06 176 GLN A O 1
ATOM 1350 N N . THR A 1 177 ? -9.882 1.751 27.769 1.00 76.25 177 THR A N 1
ATOM 1351 C CA . THR A 1 177 ? -10.506 1.211 28.995 1.00 76.25 177 THR A CA 1
ATOM 1352 C C . THR A 1 177 ? -10.869 -0.270 28.883 1.00 76.25 177 THR A C 1
ATOM 1354 O O . THR A 1 177 ? -10.790 -0.999 29.871 1.00 76.25 177 THR A O 1
ATOM 1357 N N . TYR A 1 178 ? -11.262 -0.732 27.691 1.00 69.62 178 TYR A N 1
ATOM 1358 C CA . TYR A 1 178 ? -11.830 -2.076 27.492 1.00 69.62 178 TYR A CA 1
ATOM 1359 C C . TYR A 1 178 ? -11.200 -2.868 26.338 1.00 69.62 178 TYR A C 1
ATOM 1361 O O . TYR A 1 178 ? -11.671 -3.959 26.022 1.00 69.62 178 TYR A O 1
ATOM 1369 N N . GLY A 1 179 ? -10.140 -2.343 25.716 1.00 68.94 179 GLY A N 1
ATOM 1370 C CA . GLY A 1 179 ? -9.422 -3.031 24.642 1.00 68.94 179 GLY A CA 1
ATOM 1371 C C . GLY A 1 179 ? -10.248 -3.221 23.362 1.00 68.94 179 GLY A C 1
ATOM 1372 O O . GLY A 1 179 ? -10.215 -4.305 22.776 1.00 68.94 179 GLY A O 1
ATOM 1373 N N . GLY A 1 180 ? -11.014 -2.196 22.961 1.00 75.12 180 GLY A N 1
ATOM 1374 C CA . GLY A 1 180 ? -11.828 -2.210 21.738 1.00 75.12 180 GLY A CA 1
ATOM 1375 C C . GLY A 1 180 ? -13.339 -2.329 21.965 1.00 75.12 180 GLY A C 1
ATOM 1376 O O . GLY A 1 180 ? -14.043 -2.895 21.133 1.00 75.12 180 GLY A O 1
ATOM 1377 N N . GLY A 1 181 ? -13.859 -1.822 23.087 1.00 82.19 181 GLY A N 1
ATOM 1378 C CA . GLY A 1 181 ? -15.308 -1.689 23.292 1.00 82.19 181 GLY A CA 1
ATOM 1379 C C . GLY A 1 181 ? -15.898 -0.548 22.454 1.00 82.19 181 GLY A C 1
ATOM 1380 O O . GLY A 1 181 ? -15.173 0.374 22.081 1.00 82.19 181 GLY A O 1
ATOM 1381 N N . TRP A 1 182 ? -17.207 -0.580 22.175 1.00 83.25 182 TRP A N 1
ATOM 1382 C CA . TRP A 1 182 ? -17.872 0.478 21.406 1.00 83.25 182 TRP A CA 1
ATOM 1383 C C . TRP A 1 182 ? -19.245 0.877 21.933 1.00 83.25 182 TRP A C 1
ATOM 1385 O O . TRP A 1 182 ? -19.950 0.077 22.550 1.00 83.25 182 TRP A O 1
ATOM 1395 N N . ILE A 1 183 ? -19.626 2.127 21.661 1.00 82.88 183 ILE A N 1
ATOM 1396 C CA . ILE A 1 183 ? -20.970 2.660 21.911 1.00 82.88 183 ILE A CA 1
ATOM 1397 C C . ILE A 1 183 ? -21.546 3.295 20.640 1.00 82.88 183 ILE A C 1
ATOM 1399 O O . ILE A 1 183 ? -20.828 3.928 19.865 1.00 82.88 183 ILE A O 1
ATOM 1403 N N . LEU A 1 184 ? -22.853 3.112 20.434 1.00 76.38 184 LEU A N 1
ATOM 1404 C CA . LEU A 1 184 ? -23.599 3.704 19.324 1.00 76.38 184 LEU A CA 1
ATOM 1405 C C . LEU A 1 184 ? -24.092 5.101 19.720 1.00 76.38 184 LEU A C 1
ATOM 1407 O O . LEU A 1 184 ? -24.708 5.254 20.777 1.00 76.38 184 LEU A O 1
ATOM 1411 N N . PHE A 1 185 ? -23.885 6.097 18.863 1.00 67.94 185 PHE A N 1
ATOM 1412 C CA . PHE A 1 185 ? -24.558 7.386 19.008 1.00 67.94 185 PHE A CA 1
ATOM 1413 C C . PHE A 1 185 ? -25.970 7.289 18.405 1.00 67.94 185 PHE A C 1
ATOM 1415 O O . PHE A 1 185 ? -26.124 6.804 17.284 1.00 67.94 185 PHE A O 1
ATOM 1422 N N . GLN A 1 186 ? -26.991 7.692 19.170 1.00 52.12 186 GLN A N 1
ATOM 1423 C CA . GLN A 1 186 ? -28.391 7.790 18.727 1.00 52.12 186 GLN A CA 1
ATOM 1424 C C . GLN A 1 186 ? -28.746 9.223 18.340 1.00 52.12 186 GLN A C 1
ATOM 1426 O O . GLN A 1 186 ? -28.250 10.147 19.025 1.00 52.12 186 GLN A O 1
#

pLDDT: mean 85.81, std 15.97, range [36.12, 98.75]

Foldseek 3Di:
DDDDDDDPPPPPPVPPVLQAADPLWDAAPVSWTKAWAFDWDFLVVLQVLQVLQQWGFADDQDPRNLVRNLSSNPPFQKEFHQWAAEAPLDIAGVVGDDPNDAQADPPASHYDATWMAGSPPSHIHGDHSRGIGIHMIGHGSAAQFQLSVVSSVNQDFAWGWHQDVHDTAIWTFDCDPPNTDTDHDD

Sequence (186 aa):
MIFFSIVCYFLAIFGVVNGDCAPGDVKNTQENCVHVENLASTWQEAENFCVAHNGHLASVHNAFDMTSLRKVAGICTNFWLGGQCQSGSKCKWVDGTDFDYRNFRNGNQGSDNCVVADTKSGTWSTQPCTATSCIACEIKGAMQDCQDWMKAGYTDSGKYTILVNGKETEVWCDMQTYGGGWILFQ